Protein AF-A0A813B8G6-F1 (afdb_monomer_lite)

Radius of gyration: 19.62 Å; chains: 1; bounding box: 47×42×53 Å

Organism: NCBI:txid1628268

pLDDT: mean 75.52, std 14.67, range [33.91, 93.56]

Foldseek 3Di:
DVVVLVLLCVLQPPFPANQLSVQLVVLVVLLVVPVVDLVSLLLSLCLCLQLRQLLVLQLLLLLQCQACPPVCLQQLLLLLVQLVPFDAPDPCPSVVLSPDSVSSNVLSVLSCCQRHVLSLLLLLPVLAPPDPSNLVSLLVSLVSLLVNLVCCCRTGHVSSVSCNVVSVVSNVSSVVSVVCVVPPDDPPDDDPVSVVVSVVSSVCSNVVSLVQLLVQLVCCVVVVDPQQQGDRDPPNHPRSVNRGGHDPNRDSPVSNVVSVVSVVSSVVSSVVSVVVVVVVD

Structure (mmCIF, N/CA/C/O backbone):
data_AF-A0A813B8G6-F1
#
_entry.id   AF-A0A813B8G6-F1
#
loop_
_atom_site.group_PDB
_atom_site.id
_atom_site.type_symbol
_atom_site.label_atom_id
_atom_site.label_alt_id
_atom_site.label_comp_id
_atom_site.label_asym_id
_atom_site.label_entity_id
_atom_site.label_seq_id
_atom_site.pdbx_PDB_ins_code
_atom_site.Cartn_x
_atom_site.Cartn_y
_atom_site.Cartn_z
_atom_site.occupancy
_atom_site.B_iso_or_equiv
_atom_site.auth_seq_id
_atom_site.auth_comp_id
_atom_site.auth_asym_id
_atom_site.auth_atom_id
_atom_site.pdbx_PDB_model_num
ATOM 1 N N . MET A 1 1 ? -19.059 16.540 8.763 1.00 38.41 1 MET A N 1
ATOM 2 C CA . MET A 1 1 ? -19.075 15.157 8.227 1.00 38.41 1 MET A CA 1
ATOM 3 C C . MET A 1 1 ? -19.515 15.079 6.763 1.00 38.41 1 MET A C 1
ATOM 5 O O . MET A 1 1 ? -18.725 14.636 5.957 1.00 38.41 1 MET A O 1
ATOM 9 N N . TYR A 1 2 ? -20.697 15.535 6.342 1.00 33.91 2 TYR A N 1
ATOM 10 C CA . TYR A 1 2 ? -21.118 15.391 4.927 1.00 33.91 2 TYR A CA 1
ATOM 11 C C . TYR A 1 2 ? -20.264 16.168 3.905 1.00 33.91 2 TYR A C 1
ATOM 13 O O . TYR A 1 2 ? -19.910 15.620 2.868 1.00 33.91 2 TYR A O 1
ATOM 21 N N . PHE A 1 3 ? -19.816 17.385 4.238 1.00 38.66 3 PHE A N 1
ATOM 22 C CA . PHE A 1 3 ? -18.826 18.129 3.437 1.00 38.66 3 PHE A CA 1
ATOM 23 C C . PHE A 1 3 ? -17.468 17.402 3.346 1.00 38.66 3 PHE A C 1
ATOM 25 O O . PHE A 1 3 ? -16.765 17.506 2.348 1.00 38.66 3 PHE A O 1
ATOM 32 N N . TYR A 1 4 ? -17.136 16.613 4.371 1.00 49.00 4 TYR A N 1
ATOM 33 C CA . TYR A 1 4 ? -15.925 15.793 4.501 1.00 49.00 4 TYR A CA 1
ATOM 34 C C . TYR A 1 4 ? -16.012 14.521 3.634 1.00 49.00 4 TYR A C 1
ATOM 36 O O . TYR A 1 4 ? -15.068 14.175 2.934 1.00 49.00 4 TYR A O 1
ATOM 44 N N . PHE A 1 5 ? -17.185 13.875 3.606 1.00 44.72 5 PHE A N 1
ATOM 45 C CA . PHE A 1 5 ? -17.498 12.762 2.700 1.00 44.72 5 PHE A CA 1
ATOM 46 C C . PHE A 1 5 ? -17.517 13.206 1.229 1.00 44.72 5 PHE A C 1
ATOM 48 O O . PHE A 1 5 ? -16.979 12.511 0.372 1.00 44.72 5 PHE A O 1
ATOM 55 N N . GLY A 1 6 ? -18.077 14.388 0.947 1.00 40.94 6 GLY A N 1
ATOM 56 C CA . GLY A 1 6 ? -18.116 14.965 -0.399 1.00 40.94 6 GLY A CA 1
ATOM 57 C C . GLY A 1 6 ? -16.744 15.389 -0.927 1.00 40.94 6 GLY A C 1
ATOM 58 O O . GLY A 1 6 ? -16.435 15.135 -2.085 1.00 40.94 6 GLY A O 1
ATOM 59 N N . SER A 1 7 ? -15.884 15.976 -0.089 1.00 48.66 7 SER A N 1
ATOM 60 C CA . SER A 1 7 ? -14.532 16.384 -0.508 1.00 48.66 7 SER A CA 1
ATOM 61 C C . SER A 1 7 ? -13.591 15.197 -0.731 1.00 48.66 7 SER A C 1
ATOM 63 O O . SER A 1 7 ? -12.788 15.241 -1.660 1.00 48.66 7 SER A O 1
ATOM 65 N N . LEU A 1 8 ? -13.747 14.102 0.021 1.00 47.22 8 LEU A N 1
ATOM 66 C CA . LEU A 1 8 ? -13.021 12.855 -0.237 1.00 47.22 8 LEU A CA 1
ATOM 67 C C . LEU A 1 8 ? -13.421 12.206 -1.568 1.00 47.22 8 LEU A C 1
ATOM 69 O O . LEU A 1 8 ? -12.541 11.819 -2.329 1.00 47.22 8 LEU A O 1
ATOM 73 N N . GLY A 1 9 ? -14.713 12.179 -1.911 1.00 43.34 9 GLY A N 1
ATOM 74 C CA . GLY A 1 9 ? -15.167 11.692 -3.221 1.00 43.34 9 GLY A CA 1
ATOM 75 C C . GLY A 1 9 ? -14.572 12.470 -4.406 1.00 43.34 9 GLY A C 1
ATOM 76 O O . GLY A 1 9 ? -14.254 11.883 -5.434 1.00 43.34 9 GLY A O 1
ATOM 77 N N . VAL A 1 10 ? -14.346 13.780 -4.249 1.00 42.69 10 VAL A N 1
ATOM 78 C CA . VAL A 1 10 ? -13.728 14.643 -5.278 1.00 42.69 10 VAL A CA 1
ATOM 79 C C . VAL A 1 10 ? -12.196 14.483 -5.332 1.00 42.69 10 VAL A C 1
ATOM 81 O O . VAL A 1 10 ? -11.586 14.661 -6.390 1.00 42.69 10 VAL A O 1
ATOM 84 N N . MET A 1 11 ? -11.556 14.098 -4.223 1.00 45.34 11 MET A N 1
ATOM 85 C CA . MET A 1 11 ? -10.120 13.785 -4.174 1.00 45.34 11 MET A CA 1
ATOM 86 C C . MET A 1 11 ? -9.765 12.489 -4.919 1.00 45.34 11 MET A C 1
ATOM 88 O O . MET A 1 11 ? -8.685 12.408 -5.496 1.00 45.34 11 MET A O 1
ATOM 92 N N . PHE A 1 12 ? -10.679 11.524 -4.994 1.00 43.41 12 PHE A N 1
ATOM 93 C CA . PHE A 1 12 ? -10.485 10.249 -5.701 1.00 43.41 12 PHE A CA 1
ATOM 94 C C . PHE A 1 12 ? -11.010 10.237 -7.151 1.00 43.41 12 PHE A C 1
ATOM 96 O O . PHE A 1 12 ? -11.009 9.200 -7.800 1.00 43.41 12 PHE A O 1
ATOM 103 N N . ALA A 1 13 ? -11.495 11.370 -7.668 1.00 37.66 13 ALA A N 1
ATOM 104 C CA . ALA A 1 13 ? -12.274 11.400 -8.907 1.00 37.66 13 ALA A CA 1
ATOM 105 C C . ALA A 1 13 ? -11.509 11.331 -10.256 1.00 37.66 13 ALA A C 1
ATOM 107 O O . ALA A 1 13 ? -12.181 11.041 -11.243 1.00 37.66 13 ALA A O 1
ATOM 108 N N . PRO A 1 14 ? -10.190 11.601 -10.403 1.00 39.03 14 PRO A N 1
ATOM 109 C CA . PRO A 1 14 ? -9.567 11.545 -11.740 1.00 39.03 14 PRO A CA 1
ATOM 110 C C . PRO A 1 14 ? -8.300 10.695 -11.841 1.00 39.03 14 PRO A C 1
ATOM 112 O O . PRO A 1 14 ? -7.506 10.851 -12.765 1.00 39.03 14 PRO A O 1
ATOM 115 N N . THR A 1 15 ? -8.117 9.784 -10.909 1.00 44.75 15 THR A N 1
ATOM 116 C CA . THR A 1 15 ? -7.296 8.592 -11.096 1.00 44.75 15 THR A CA 1
ATOM 117 C C . THR A 1 15 ? -8.286 7.433 -10.937 1.00 44.75 15 THR A C 1
ATOM 119 O O . THR A 1 15 ? -9.288 7.595 -10.252 1.00 44.75 15 THR A O 1
ATOM 122 N N . GLU A 1 16 ? -8.169 6.351 -11.705 1.00 46.72 16 GLU A N 1
ATOM 123 C CA . GLU A 1 16 ? -9.289 5.439 -12.032 1.00 46.72 16 GLU A CA 1
ATOM 124 C C . GLU A 1 16 ? -9.981 4.701 -10.853 1.00 46.72 16 GLU A C 1
ATOM 126 O O . GLU A 1 16 ? -10.796 3.807 -11.078 1.00 46.72 16 GLU A O 1
ATOM 131 N N . SER A 1 17 ? -9.735 5.056 -9.590 1.00 50.62 17 SER A N 1
ATOM 132 C CA . SER A 1 17 ? -10.339 4.418 -8.426 1.00 50.62 17 SER A CA 1
ATOM 133 C C . SER A 1 17 ? -11.418 5.271 -7.735 1.00 50.62 17 SER A C 1
ATOM 135 O O . SER A 1 17 ? -11.223 5.828 -6.652 1.00 50.62 17 SER A O 1
ATOM 137 N N . VAL A 1 18 ? -12.647 5.193 -8.253 1.00 52.94 18 VAL A N 1
ATOM 138 C CA . VAL A 1 18 ? -13.885 5.532 -7.510 1.00 52.94 18 VAL A CA 1
ATOM 139 C C . VAL A 1 18 ? -14.099 4.577 -6.309 1.00 52.94 18 VAL A C 1
ATOM 141 O O . VAL A 1 18 ? -14.785 4.902 -5.337 1.00 52.94 18 VAL A O 1
ATOM 144 N N . CYS A 1 19 ? -13.465 3.401 -6.334 1.00 54.53 19 CYS A N 1
ATOM 145 C CA . CYS A 1 19 ? -13.665 2.303 -5.388 1.00 54.53 19 CYS A CA 1
ATOM 146 C C . CYS A 1 19 ? -13.248 2.616 -3.939 1.00 54.53 19 CYS A C 1
ATOM 148 O O . CYS A 1 19 ? -13.987 2.288 -3.008 1.00 54.53 19 CYS A O 1
ATOM 150 N N . SER A 1 20 ? -12.129 3.316 -3.728 1.00 54.56 20 SER A N 1
ATOM 151 C CA . SER A 1 20 ? -11.675 3.784 -2.402 1.00 54.56 20 SER A CA 1
ATOM 152 C C . SER A 1 20 ? -12.732 4.622 -1.680 1.00 54.56 20 SER A C 1
ATOM 154 O O . SER A 1 20 ? -12.950 4.462 -0.475 1.00 54.56 20 SER A O 1
ATOM 156 N N . SER A 1 21 ? -13.438 5.468 -2.433 1.00 58.56 21 SER A N 1
ATOM 157 C CA . SER A 1 21 ? -14.527 6.297 -1.920 1.00 58.56 21 SER A CA 1
ATOM 158 C C . SER A 1 21 ? -15.715 5.447 -1.470 1.00 58.56 21 SER A C 1
ATOM 160 O O . SER A 1 21 ? -16.306 5.737 -0.431 1.00 58.56 21 SER A O 1
ATOM 162 N N . TYR A 1 22 ? -16.034 4.353 -2.172 1.00 65.75 22 TYR A N 1
ATOM 163 C CA . TYR A 1 22 ? -17.086 3.425 -1.741 1.00 65.75 22 TYR A CA 1
ATOM 164 C C . TYR A 1 22 ? -16.723 2.697 -0.443 1.00 65.75 22 TYR A C 1
ATOM 166 O O . TYR A 1 22 ? -17.562 2.614 0.453 1.00 65.75 22 TYR A O 1
ATOM 174 N N . PHE A 1 23 ? -15.482 2.226 -0.279 1.00 69.44 23 PHE A N 1
ATOM 175 C CA . PHE A 1 23 ? -15.053 1.580 0.972 1.00 69.44 23 PHE A CA 1
ATOM 176 C C . PHE A 1 23 ? -15.052 2.532 2.162 1.00 69.44 23 PHE A C 1
ATOM 178 O O . PHE A 1 23 ? -15.426 2.138 3.272 1.00 69.44 23 PHE A O 1
ATOM 185 N N . PHE A 1 24 ? -14.675 3.787 1.922 1.00 67.94 24 PHE A N 1
ATOM 186 C CA . PHE A 1 24 ? -14.780 4.853 2.904 1.00 67.94 24 PHE A CA 1
ATOM 187 C C . PHE A 1 24 ? -16.235 5.086 3.323 1.00 67.94 24 PHE A C 1
ATOM 189 O O . PHE A 1 24 ? -16.543 5.053 4.514 1.00 67.94 24 PHE A O 1
ATOM 196 N N . VAL A 1 25 ? -17.137 5.263 2.351 1.00 69.12 25 VAL A N 1
ATOM 197 C CA . VAL A 1 25 ? -18.571 5.475 2.596 1.00 69.12 25 VAL A CA 1
ATOM 198 C C . VAL A 1 25 ? -19.184 4.284 3.336 1.00 69.12 25 VAL A C 1
ATOM 200 O O . VAL A 1 25 ? -19.901 4.493 4.310 1.00 69.12 25 VAL A O 1
ATOM 203 N N . MET A 1 26 ? -18.857 3.044 2.959 1.00 74.44 26 MET A N 1
ATOM 204 C CA . MET A 1 26 ? -19.334 1.848 3.666 1.00 74.44 26 MET A CA 1
ATOM 205 C C . MET A 1 26 ? -18.892 1.826 5.134 1.00 74.44 26 MET A C 1
ATOM 207 O O . MET A 1 26 ? -19.718 1.605 6.018 1.00 74.44 26 MET A O 1
ATOM 211 N N . GLY A 1 27 ? -17.616 2.111 5.417 1.00 74.56 27 GLY A N 1
ATOM 212 C CA . GLY A 1 27 ? -17.130 2.207 6.797 1.00 74.56 27 GLY A CA 1
ATOM 213 C C . GLY A 1 27 ? -17.796 3.341 7.570 1.00 74.56 27 GLY A C 1
ATOM 214 O O . GLY A 1 27 ? -18.194 3.178 8.721 1.00 74.56 27 GLY A O 1
ATOM 215 N N . ALA A 1 28 ? -17.982 4.484 6.921 1.00 72.25 28 ALA A N 1
ATOM 216 C CA . ALA A 1 28 ? -18.609 5.648 7.515 1.00 72.25 28 ALA A CA 1
ATOM 217 C C . ALA A 1 28 ? -20.076 5.437 7.881 1.00 72.25 28 ALA A C 1
ATOM 219 O O . ALA A 1 28 ? -20.483 5.848 8.963 1.00 72.25 28 ALA A O 1
ATOM 220 N N . VAL A 1 29 ? -20.860 4.759 7.038 1.00 77.19 29 VAL A N 1
ATOM 221 C CA . VAL A 1 29 ? -22.262 4.420 7.337 1.00 77.19 29 VAL A CA 1
ATOM 222 C C . VAL A 1 29 ? -22.371 3.619 8.640 1.00 77.19 29 VAL A C 1
ATOM 224 O O . VAL A 1 29 ? -23.303 3.829 9.413 1.00 77.19 29 VAL A O 1
ATOM 227 N N . LEU A 1 30 ? -21.380 2.777 8.953 1.00 76.12 30 LEU A N 1
ATOM 228 C CA . LEU A 1 30 ? -21.325 2.024 10.213 1.00 76.12 30 LEU A CA 1
ATOM 229 C C . LEU A 1 30 ? -20.904 2.865 11.432 1.00 76.12 30 LEU A C 1
ATOM 231 O O . LEU A 1 30 ? -20.928 2.363 12.559 1.00 76.12 30 LEU A O 1
ATOM 235 N N . VAL A 1 31 ? -20.510 4.125 11.234 1.00 73.69 31 VAL A N 1
ATOM 236 C CA . VAL A 1 31 ? -20.074 5.061 12.285 1.00 73.69 31 VAL A CA 1
ATOM 237 C C . VAL A 1 31 ? -21.023 6.236 12.458 1.00 73.69 31 VAL A C 1
ATOM 239 O O . VAL A 1 31 ? -21.210 6.657 13.593 1.00 73.69 31 VAL A O 1
ATOM 242 N N . VAL A 1 32 ? -21.662 6.718 11.387 1.00 74.44 32 VAL A N 1
ATOM 243 C CA . VAL A 1 32 ? -22.576 7.876 11.394 1.00 74.44 32 VAL A CA 1
ATOM 244 C C . VAL A 1 32 ? -23.603 7.843 12.537 1.00 74.44 32 VAL A C 1
ATOM 246 O O . VAL A 1 32 ? -23.731 8.866 13.205 1.00 74.44 32 VAL A O 1
ATOM 249 N N . PRO A 1 33 ? -24.271 6.711 12.854 1.00 76.44 33 PRO A N 1
ATOM 250 C CA . PRO A 1 33 ? -25.249 6.669 13.948 1.00 76.44 33 PRO A CA 1
ATOM 251 C C . PRO A 1 33 ? -24.659 6.946 15.340 1.00 76.44 33 PRO A C 1
ATOM 253 O O . PRO A 1 33 ? -25.397 7.220 16.277 1.00 76.44 33 PRO A O 1
ATOM 256 N N . HIS A 1 34 ? -23.335 6.864 15.479 1.00 75.00 34 HIS A N 1
ATOM 257 C CA . HIS A 1 34 ? -22.598 7.064 16.723 1.00 75.00 34 HIS A CA 1
ATOM 258 C C . HIS A 1 34 ? -21.407 8.005 16.501 1.00 75.00 34 HIS A C 1
ATOM 260 O O . HIS A 1 34 ? -20.377 7.844 17.152 1.00 75.00 34 HIS A O 1
ATOM 266 N N . ALA A 1 35 ? -21.504 8.947 15.556 1.00 71.56 35 ALA A N 1
ATOM 267 C CA . ALA A 1 35 ? -20.381 9.796 15.155 1.00 71.56 35 ALA A CA 1
ATOM 268 C C . ALA A 1 35 ? -19.798 10.616 16.317 1.00 71.56 35 ALA A C 1
ATOM 270 O O . ALA A 1 35 ? -18.606 10.915 16.302 1.00 71.56 35 ALA A O 1
ATOM 271 N N . ASP A 1 36 ? -20.611 10.920 17.327 1.00 70.75 36 ASP A N 1
ATOM 272 C CA . ASP A 1 36 ? -20.206 11.659 18.526 1.00 70.75 36 ASP A CA 1
ATOM 273 C C . ASP A 1 36 ? -19.473 10.777 19.554 1.00 70.75 36 ASP A C 1
ATOM 275 O O . ASP A 1 36 ? -18.845 11.277 20.483 1.00 70.75 36 ASP A O 1
ATOM 279 N N . SER A 1 37 ? -19.501 9.451 19.383 1.00 73.25 37 SER A N 1
ATOM 280 C CA . SER A 1 37 ? -18.788 8.517 20.250 1.00 73.25 37 SER A CA 1
ATOM 281 C C . SER A 1 37 ? -17.309 8.440 19.877 1.00 73.25 37 SER A C 1
ATOM 283 O O . SER A 1 37 ? -16.952 8.026 18.769 1.00 73.25 37 SER A O 1
ATOM 285 N N . ALA A 1 38 ? -16.437 8.701 20.853 1.00 71.69 38 ALA A N 1
ATOM 286 C CA . ALA A 1 38 ? -14.994 8.493 20.721 1.00 71.69 38 ALA A CA 1
ATOM 287 C C . ALA A 1 38 ? -14.652 7.060 20.270 1.00 71.69 38 ALA A C 1
ATOM 289 O O . ALA A 1 38 ? -13.736 6.855 19.476 1.00 71.69 38 ALA A O 1
ATOM 290 N N . HIS A 1 39 ? -15.427 6.058 20.701 1.00 71.56 39 HIS A N 1
ATOM 291 C CA . HIS A 1 39 ? -15.200 4.667 20.312 1.00 71.56 39 HIS A CA 1
ATOM 292 C C . HIS A 1 39 ? -15.515 4.410 18.831 1.00 71.56 39 HIS A C 1
ATOM 294 O O . HIS A 1 39 ? -14.776 3.700 18.146 1.00 71.56 39 HIS A O 1
ATOM 300 N N . ALA A 1 40 ? -16.589 5.007 18.310 1.00 74.19 40 ALA A N 1
ATOM 301 C CA . ALA A 1 40 ? -16.952 4.878 16.903 1.00 74.19 40 ALA A CA 1
ATOM 302 C C . ALA A 1 40 ? -15.962 5.625 15.993 1.00 74.19 40 ALA A C 1
ATOM 304 O O 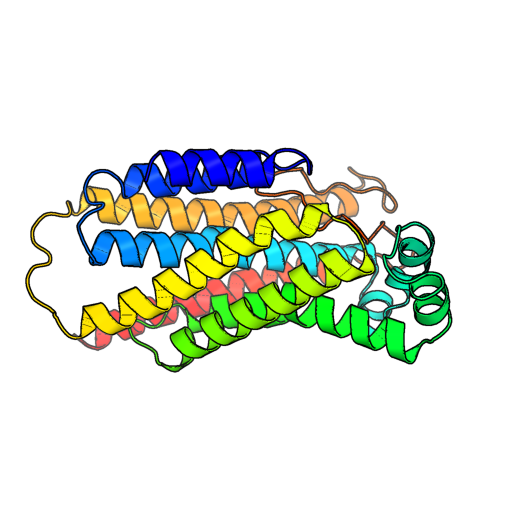. ALA A 1 40 ? -15.592 5.105 14.940 1.00 74.19 40 ALA A O 1
ATOM 305 N N . GLN A 1 41 ? -15.471 6.790 16.428 1.00 73.62 41 GLN A N 1
ATOM 306 C CA . GLN A 1 41 ? -14.407 7.523 15.739 1.00 73.62 41 GLN A CA 1
ATOM 307 C C . GLN A 1 41 ? -13.085 6.742 15.737 1.00 73.62 41 GLN A C 1
ATOM 309 O O . GLN A 1 41 ? -12.485 6.560 14.680 1.00 73.62 41 GLN A O 1
ATOM 314 N N . ALA A 1 42 ? -12.657 6.206 16.885 1.00 74.31 42 ALA A N 1
ATOM 315 C CA . ALA A 1 4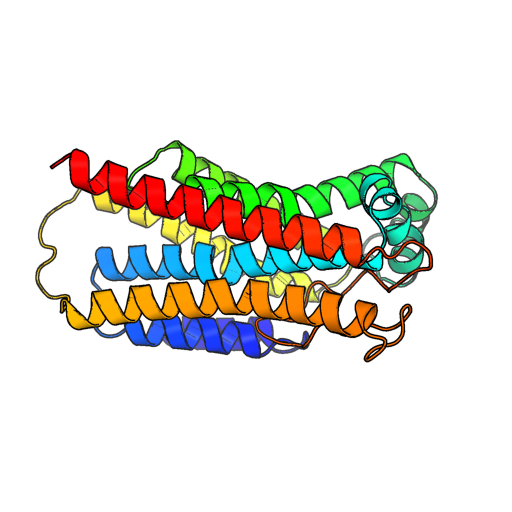2 ? -11.458 5.372 16.990 1.00 74.31 42 ALA A CA 1
ATOM 316 C C . ALA A 1 42 ? -11.545 4.121 16.100 1.00 74.31 42 ALA A C 1
ATOM 318 O O . ALA A 1 42 ? -10.565 3.735 15.458 1.00 74.31 42 ALA A O 1
ATOM 319 N N . TRP A 1 43 ? -12.728 3.499 16.021 1.00 78.50 43 TRP A N 1
ATOM 320 C CA . TRP A 1 43 ? -12.963 2.394 15.096 1.00 78.50 43 TRP A CA 1
ATOM 321 C C . TRP A 1 43 ? -12.835 2.835 13.638 1.00 78.50 43 TRP A C 1
ATOM 323 O O . TRP A 1 43 ? -12.152 2.151 12.878 1.00 78.50 43 TRP A O 1
ATOM 333 N N . LEU A 1 44 ? -13.437 3.970 13.256 1.00 77.75 44 LEU A N 1
ATOM 334 C CA . LEU A 1 44 ? -13.348 4.487 11.888 1.00 77.75 44 LEU A CA 1
ATOM 335 C C . LEU A 1 44 ? -11.887 4.644 11.476 1.00 77.75 44 LEU A C 1
ATOM 337 O O . LEU A 1 44 ? -11.495 4.147 10.430 1.00 77.75 44 LEU A O 1
ATOM 341 N N . TRP A 1 45 ? -11.055 5.245 12.326 1.00 76.81 45 TRP A N 1
ATOM 342 C CA . TRP A 1 45 ? -9.631 5.412 12.035 1.00 76.81 45 TRP A CA 1
ATOM 343 C C . TRP A 1 45 ? -8.900 4.084 11.855 1.00 76.81 45 TRP A C 1
ATOM 345 O O . TRP A 1 45 ? -8.174 3.911 10.875 1.00 76.81 45 TRP A O 1
ATOM 355 N N . LYS A 1 46 ? -9.134 3.114 12.746 1.00 77.88 46 LYS A N 1
ATOM 356 C CA . LYS A 1 46 ? -8.551 1.771 12.612 1.00 77.88 46 LYS A CA 1
ATOM 357 C C . LYS A 1 46 ? -9.018 1.076 11.335 1.00 77.88 46 LYS A C 1
ATOM 359 O O . LYS A 1 46 ? -8.206 0.458 10.658 1.00 77.88 46 LYS A O 1
ATOM 364 N N . TYR A 1 47 ? -10.291 1.206 10.975 1.00 80.56 47 TYR A N 1
ATOM 365 C CA . TYR A 1 47 ? -10.836 0.668 9.732 1.00 80.56 47 TYR A CA 1
ATOM 366 C C . TYR A 1 47 ? -10.168 1.299 8.501 1.00 80.56 47 TYR A C 1
ATOM 368 O O . TYR A 1 47 ? -9.700 0.582 7.618 1.00 80.56 47 TYR A O 1
ATOM 376 N N . LEU A 1 48 ? -10.039 2.628 8.471 1.00 77.75 48 LEU A N 1
ATOM 377 C CA . LEU A 1 48 ? -9.396 3.354 7.373 1.00 77.75 48 LEU A CA 1
ATOM 378 C C . LEU A 1 48 ? -7.942 2.938 7.178 1.00 77.75 48 LEU A C 1
ATOM 380 O O . LEU A 1 48 ? -7.511 2.718 6.051 1.00 77.75 48 LEU A O 1
ATOM 384 N N . VAL A 1 49 ? -7.190 2.796 8.267 1.00 79.44 49 VAL A N 1
ATOM 385 C CA . VAL A 1 49 ? -5.782 2.397 8.197 1.00 79.44 49 VAL A CA 1
ATOM 386 C C . VAL A 1 49 ? -5.647 0.919 7.834 1.00 79.44 49 VAL A C 1
ATOM 388 O O . VAL A 1 49 ? -4.907 0.590 6.914 1.00 79.44 49 VAL A O 1
ATOM 391 N N . LEU A 1 50 ? -6.356 0.022 8.524 1.00 81.12 50 LEU A N 1
ATOM 392 C CA . LEU A 1 50 ? -6.099 -1.422 8.454 1.00 81.12 50 LEU A CA 1
ATOM 393 C C . LEU A 1 50 ? -6.851 -2.149 7.344 1.00 81.12 50 LEU A C 1
ATOM 395 O O . LEU A 1 50 ? -6.402 -3.208 6.920 1.00 81.12 50 LEU A O 1
ATOM 399 N N . CYS A 1 51 ? -7.980 -1.613 6.883 1.00 79.19 51 CYS A N 1
ATOM 400 C CA . CYS A 1 51 ? -8.820 -2.270 5.874 1.00 79.19 51 CYS A CA 1
ATOM 401 C C . CYS A 1 51 ? -8.730 -1.592 4.503 1.00 79.19 51 CYS A C 1
ATOM 403 O O . CYS A 1 51 ? -9.062 -2.211 3.494 1.00 79.19 51 CYS A O 1
ATOM 405 N N . ILE A 1 52 ? -8.299 -0.327 4.464 1.00 77.75 52 ILE A N 1
ATOM 406 C CA . ILE A 1 52 ? -8.241 0.466 3.235 1.00 77.75 52 ILE A CA 1
ATOM 407 C C . ILE A 1 52 ? -6.796 0.854 2.935 1.00 77.75 52 ILE A C 1
ATOM 409 O O . ILE A 1 52 ? -6.219 0.315 2.001 1.00 77.75 52 ILE A O 1
ATOM 413 N N . LEU A 1 53 ? -6.192 1.744 3.728 1.00 79.06 53 LEU A N 1
ATOM 414 C CA . LEU A 1 53 ? -4.930 2.386 3.363 1.00 79.06 53 LEU A CA 1
ATOM 415 C C . LEU A 1 53 ? -3.744 1.411 3.358 1.00 79.06 53 LEU A C 1
ATOM 417 O O . LEU A 1 53 ? -3.041 1.320 2.359 1.00 79.06 53 LEU A O 1
ATOM 421 N N . ALA A 1 54 ? -3.500 0.676 4.446 1.00 84.25 54 ALA A N 1
ATOM 422 C CA . ALA A 1 54 ? -2.350 -0.225 4.519 1.00 84.25 54 ALA A CA 1
ATOM 423 C C . ALA A 1 54 ? -2.450 -1.380 3.507 1.00 84.25 54 ALA A C 1
ATOM 425 O O . ALA A 1 54 ? -1.478 -1.586 2.783 1.00 84.25 54 ALA A O 1
ATOM 426 N N . PRO A 1 55 ? -3.597 -2.077 3.356 1.00 82.56 55 PRO A N 1
ATOM 427 C CA . PRO A 1 55 ? -3.756 -3.070 2.295 1.00 82.56 55 PRO A CA 1
ATOM 428 C C . PRO A 1 55 ? -3.600 -2.489 0.887 1.00 82.56 55 PRO A C 1
ATOM 430 O O . PRO A 1 55 ? -3.000 -3.132 0.033 1.00 82.56 55 PRO A O 1
ATOM 433 N N . TYR A 1 56 ? -4.077 -1.264 0.655 1.00 79.56 56 TYR A N 1
ATOM 434 C CA . TYR A 1 56 ? -3.917 -0.581 -0.625 1.00 79.56 56 TYR A CA 1
ATOM 435 C C . TYR A 1 56 ? -2.449 -0.333 -0.981 1.00 79.56 56 TYR A C 1
ATOM 437 O O . TYR A 1 56 ? -2.003 -0.703 -2.066 1.00 79.56 56 TYR A O 1
ATOM 445 N N . TYR A 1 57 ? -1.684 0.250 -0.054 1.00 81.50 57 TYR A N 1
ATOM 446 C CA . TYR A 1 57 ? -0.252 0.452 -0.251 1.00 81.50 57 TYR A CA 1
ATOM 447 C C . TYR A 1 57 ? 0.463 -0.890 -0.427 1.00 81.50 57 TYR A C 1
ATOM 449 O O . TYR A 1 57 ? 1.212 -1.031 -1.388 1.00 81.50 57 TYR A O 1
ATOM 457 N N . LEU A 1 58 ? 0.151 -1.884 0.417 1.00 86.31 58 LEU A N 1
ATOM 458 C CA . LEU A 1 58 ? 0.719 -3.234 0.356 1.00 86.31 58 LEU A CA 1
ATOM 459 C C . LEU A 1 58 ? 0.489 -3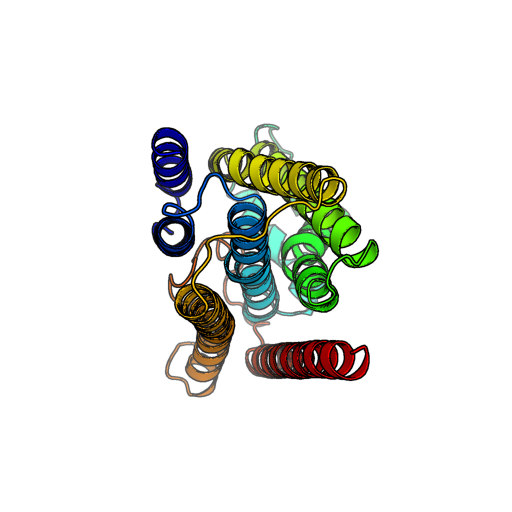.915 -0.999 1.00 86.31 58 LEU A C 1
ATOM 461 O O . LEU A 1 58 ? 1.410 -4.511 -1.552 1.00 86.31 58 LEU A O 1
ATOM 465 N N . ALA A 1 59 ? -0.718 -3.797 -1.555 1.00 81.38 59 ALA A N 1
ATOM 466 C CA . ALA A 1 59 ? -1.043 -4.280 -2.893 1.00 81.38 59 ALA A CA 1
ATOM 467 C C . ALA A 1 59 ? -0.198 -3.583 -3.973 1.00 81.38 59 ALA A C 1
ATOM 469 O O . ALA A 1 59 ? 0.277 -4.240 -4.897 1.00 81.38 59 ALA A O 1
ATOM 470 N N . GLY A 1 60 ? 0.055 -2.277 -3.827 1.00 80.44 60 GLY A N 1
ATOM 471 C CA . GLY A 1 60 ? 1.004 -1.544 -4.667 1.00 80.44 60 GLY A CA 1
ATOM 472 C C . GLY A 1 60 ? 2.417 -2.134 -4.608 1.00 80.44 60 GLY A C 1
ATOM 473 O O . GLY A 1 60 ? 3.022 -2.378 -5.652 1.00 80.44 60 GLY A O 1
ATOM 474 N N . GLY A 1 61 ? 2.912 -2.442 -3.406 1.00 86.19 61 GLY A N 1
ATOM 475 C CA . GLY A 1 61 ? 4.220 -3.067 -3.204 1.00 86.19 61 GLY A CA 1
ATOM 476 C C . GLY A 1 61 ? 4.320 -4.457 -3.837 1.00 86.19 61 GLY A C 1
ATOM 477 O O . GLY A 1 61 ? 5.280 -4.734 -4.558 1.00 86.19 61 GLY A O 1
ATOM 478 N N . PHE A 1 62 ? 3.305 -5.304 -3.636 1.00 86.75 62 PHE A N 1
ATOM 479 C CA . PHE A 1 62 ? 3.215 -6.618 -4.283 1.00 86.75 62 PHE A CA 1
ATOM 480 C C . PHE A 1 62 ? 3.204 -6.503 -5.805 1.00 86.75 62 PHE A C 1
ATOM 482 O O . PHE A 1 62 ? 4.025 -7.137 -6.463 1.00 86.75 62 PHE A O 1
ATOM 489 N N . GLY A 1 63 ? 2.364 -5.629 -6.365 1.00 83.25 63 GLY A N 1
ATOM 490 C CA . GLY A 1 63 ? 2.313 -5.391 -7.807 1.00 83.25 63 GLY A CA 1
ATOM 491 C C . GLY A 1 63 ? 3.670 -4.970 -8.375 1.00 83.25 63 GLY A C 1
ATOM 492 O O . GLY A 1 63 ? 4.091 -5.470 -9.418 1.00 83.25 63 GLY A O 1
ATOM 493 N N . LYS A 1 64 ? 4.418 -4.111 -7.671 1.00 84.12 64 LYS A N 1
ATOM 494 C CA . LYS A 1 64 ? 5.772 -3.722 -8.091 1.00 84.12 64 LYS A CA 1
ATOM 495 C C . LYS A 1 64 ? 6.757 -4.891 -8.044 1.00 84.12 64 LYS A C 1
ATOM 497 O O . LYS A 1 64 ? 7.470 -5.100 -9.022 1.00 84.12 64 LYS A O 1
ATOM 502 N N . LEU A 1 65 ? 6.787 -5.672 -6.962 1.00 88.00 65 LEU A N 1
ATOM 503 C CA . LEU A 1 65 ? 7.660 -6.851 -6.850 1.00 88.00 65 LEU A CA 1
ATOM 504 C C . LEU A 1 65 ? 7.332 -7.913 -7.911 1.00 88.00 65 LEU A C 1
ATOM 506 O O . LEU A 1 65 ? 8.248 -8.472 -8.520 1.00 88.00 65 LEU A O 1
ATOM 510 N N . ARG A 1 66 ? 6.037 -8.144 -8.163 1.00 88.50 66 ARG A N 1
ATOM 511 C CA . ARG A 1 66 ? 5.505 -9.068 -9.170 1.00 88.50 66 ARG A CA 1
ATOM 512 C C . ARG A 1 66 ? 5.922 -8.663 -10.573 1.00 88.50 66 ARG A C 1
ATOM 514 O O . ARG A 1 66 ? 6.575 -9.444 -11.257 1.00 88.50 66 ARG A O 1
ATOM 521 N N . TYR A 1 67 ? 5.533 -7.462 -10.998 1.00 86.31 67 TYR A N 1
ATOM 522 C CA . TYR A 1 67 ? 5.618 -7.048 -12.396 1.00 86.31 67 TYR A CA 1
ATOM 523 C C . TYR A 1 67 ? 6.998 -6.503 -12.770 1.00 86.31 67 TYR A C 1
ATOM 525 O O . TYR A 1 67 ? 7.503 -6.843 -13.834 1.00 86.31 67 TYR A O 1
ATOM 533 N N . ALA A 1 68 ? 7.663 -5.730 -11.904 1.00 85.44 68 ALA A N 1
ATOM 534 C CA . ALA A 1 68 ? 9.022 -5.261 -12.193 1.00 85.44 68 ALA A CA 1
ATOM 535 C C . ALA A 1 68 ? 10.026 -6.408 -12.071 1.00 85.44 68 ALA A C 1
ATOM 537 O O . ALA A 1 68 ? 11.070 -6.402 -12.726 1.00 85.44 68 ALA A O 1
ATOM 538 N N . GLY A 1 69 ? 9.725 -7.373 -11.204 1.00 87.31 69 GLY A N 1
ATOM 539 C CA . GLY A 1 69 ? 10.678 -8.345 -10.708 1.00 87.31 69 GLY A CA 1
ATOM 540 C C . GLY A 1 69 ? 11.470 -7.803 -9.522 1.00 87.31 69 GLY A C 1
ATOM 541 O O . GLY A 1 69 ? 11.786 -6.616 -9.422 1.00 87.31 69 GLY A O 1
ATOM 542 N N . TRP A 1 70 ? 11.848 -8.708 -8.627 1.00 87.88 70 TRP A N 1
ATOM 543 C CA . TRP A 1 70 ? 12.486 -8.393 -7.349 1.00 87.88 70 TRP A CA 1
ATOM 544 C C . TRP A 1 70 ? 13.787 -7.613 -7.484 1.00 87.88 70 TRP A C 1
ATOM 546 O O . TRP A 1 70 ? 13.970 -6.595 -6.825 1.00 87.88 70 TRP A O 1
ATOM 556 N N . MET A 1 71 ? 14.686 -8.062 -8.361 1.00 89.69 71 MET A N 1
ATOM 557 C CA . MET A 1 71 ? 15.966 -7.380 -8.553 1.00 89.69 71 MET A CA 1
ATOM 558 C C . MET A 1 71 ? 15.756 -5.965 -9.096 1.00 89.69 71 MET A C 1
ATOM 560 O O . MET A 1 71 ? 16.391 -5.021 -8.630 1.00 89.69 71 MET A O 1
ATOM 564 N N . SER A 1 72 ? 14.825 -5.800 -10.038 1.00 88.94 72 SER A N 1
ATOM 565 C CA . SER A 1 72 ? 14.473 -4.489 -10.581 1.00 88.94 72 SER A CA 1
ATOM 566 C C . SER A 1 72 ? 13.904 -3.586 -9.489 1.00 88.94 72 SER A C 1
ATOM 568 O O . SER A 1 72 ? 14.381 -2.470 -9.307 1.00 88.94 72 SER A O 1
ATOM 570 N N . ALA A 1 73 ? 12.962 -4.089 -8.686 1.00 87.50 73 ALA A N 1
ATOM 571 C CA . ALA A 1 73 ? 12.378 -3.369 -7.558 1.00 87.50 73 ALA A CA 1
ATOM 572 C C . ALA A 1 73 ? 13.411 -2.985 -6.482 1.00 87.50 73 ALA A C 1
ATOM 574 O O . ALA A 1 73 ? 13.329 -1.906 -5.904 1.00 87.50 73 ALA A O 1
ATOM 575 N N . LEU A 1 74 ? 14.421 -3.815 -6.228 1.00 86.62 74 LEU A N 1
ATOM 576 C CA . LEU A 1 74 ? 15.468 -3.505 -5.252 1.00 86.62 74 LEU A CA 1
ATOM 577 C C . LEU A 1 74 ? 16.528 -2.540 -5.791 1.00 86.62 74 LEU A C 1
ATOM 579 O O . LEU A 1 74 ? 17.069 -1.756 -5.024 1.00 86.62 74 LEU A O 1
ATOM 583 N N . THR A 1 75 ? 16.822 -2.575 -7.091 1.00 88.88 75 THR A N 1
ATOM 584 C CA . THR A 1 75 ? 17.834 -1.708 -7.731 1.00 88.88 75 THR A CA 1
ATOM 585 C C . THR A 1 75 ? 17.254 -0.406 -8.288 1.00 88.88 75 THR A C 1
ATOM 587 O O . THR A 1 75 ? 17.987 0.548 -8.543 1.00 88.88 75 THR A O 1
ATOM 590 N N . GLY A 1 76 ? 15.934 -0.348 -8.464 1.00 87.31 76 GLY A N 1
ATOM 591 C CA . GLY A 1 76 ? 15.207 0.785 -9.026 1.00 87.31 76 GLY A CA 1
ATOM 592 C C . GLY A 1 76 ? 15.273 0.907 -10.544 1.00 87.31 76 GLY A C 1
ATOM 593 O O . GLY A 1 76 ? 14.885 1.942 -11.081 1.00 87.31 76 GLY A O 1
ATOM 594 N N . THR A 1 77 ? 15.732 -0.121 -11.261 1.00 87.81 77 THR A N 1
ATOM 595 C CA . THR A 1 77 ? 15.824 -0.068 -12.730 1.00 87.81 77 THR A CA 1
ATOM 596 C C . THR A 1 77 ? 14.457 0.072 -13.403 1.00 87.81 77 THR A C 1
ATOM 598 O O . THR A 1 77 ? 14.374 0.697 -14.458 1.00 87.81 77 THR A O 1
ATOM 601 N N . TRP A 1 78 ? 13.368 -0.387 -12.773 1.00 84.06 78 TRP A N 1
ATOM 602 C CA . TRP A 1 78 ? 12.000 -0.167 -13.269 1.00 84.06 78 TRP A CA 1
ATOM 603 C C . TRP A 1 78 ? 11.631 1.313 -13.407 1.00 84.06 78 TRP A C 1
ATOM 605 O O . TRP A 1 78 ? 10.894 1.684 -14.314 1.00 84.06 78 TRP A O 1
ATOM 615 N N . ILE A 1 79 ? 12.189 2.171 -12.555 1.00 79.81 79 ILE A N 1
ATOM 616 C CA . ILE A 1 79 ? 11.869 3.600 -12.510 1.00 79.81 79 ILE A CA 1
ATOM 617 C C . ILE A 1 79 ? 12.425 4.324 -13.748 1.00 79.81 79 ILE A C 1
ATOM 619 O O . ILE A 1 79 ? 11.852 5.312 -14.207 1.00 79.81 79 ILE A O 1
ATOM 623 N N . GLN A 1 80 ? 13.526 3.828 -14.326 1.00 77.62 80 GLN A N 1
ATOM 624 C CA . GLN A 1 80 ? 14.221 4.477 -15.447 1.00 77.62 80 GLN A CA 1
ATOM 625 C C . GLN A 1 80 ? 13.334 4.642 -16.681 1.00 77.62 80 GLN A C 1
ATOM 627 O O . GLN A 1 80 ? 13.411 5.668 -17.358 1.00 77.62 80 GLN A O 1
ATOM 632 N N . ARG A 1 81 ? 12.494 3.641 -16.967 1.00 68.62 81 ARG A N 1
ATOM 633 C CA . ARG A 1 81 ? 11.593 3.652 -18.124 1.00 68.62 81 ARG A CA 1
ATOM 634 C C . ARG A 1 81 ? 10.491 4.696 -17.972 1.00 68.62 81 ARG A C 1
ATOM 636 O O . ARG A 1 81 ? 10.133 5.352 -18.946 1.00 68.62 81 ARG A O 1
ATOM 643 N N . ASP A 1 82 ? 10.006 4.866 -16.749 1.00 66.50 82 ASP A N 1
ATOM 644 C CA . ASP A 1 82 ? 8.782 5.605 -16.480 1.00 66.50 82 ASP A CA 1
ATOM 645 C C . ASP A 1 82 ? 9.060 7.080 -16.158 1.00 66.50 82 ASP A C 1
ATOM 647 O O . ASP A 1 82 ? 8.367 7.950 -16.679 1.00 66.50 82 ASP A O 1
ATOM 651 N N . LEU A 1 83 ? 10.132 7.399 -15.418 1.00 68.19 83 LEU A N 1
ATOM 652 C CA . LEU A 1 83 ? 10.503 8.779 -15.046 1.00 68.19 83 LEU A CA 1
ATOM 653 C C . LEU A 1 83 ? 10.616 9.738 -16.237 1.00 68.19 83 LEU A C 1
ATOM 655 O O . LEU A 1 83 ? 10.246 10.905 -16.123 1.00 68.19 83 LEU A O 1
ATOM 659 N N . LEU A 1 84 ? 11.134 9.263 -17.373 1.00 63.31 84 LEU A N 1
ATOM 660 C CA . LEU A 1 84 ? 11.361 10.097 -18.557 1.00 63.31 84 LEU A CA 1
ATOM 661 C C . LEU A 1 84 ? 10.057 10.604 -19.194 1.00 63.31 84 LEU A C 1
ATOM 663 O O . LEU A 1 84 ? 10.090 11.604 -19.907 1.00 63.31 84 LEU A O 1
ATOM 667 N N . GLY A 1 85 ? 8.929 9.936 -18.933 1.00 64.50 85 GLY A N 1
ATOM 668 C CA . GLY A 1 85 ? 7.615 10.309 -19.453 1.00 64.50 85 GLY A CA 1
ATOM 669 C C . GLY A 1 85 ? 6.821 11.267 -18.561 1.00 64.50 85 GLY A C 1
ATOM 670 O O . GLY A 1 85 ? 5.813 11.803 -19.019 1.00 64.50 85 GLY A O 1
ATOM 671 N N . PHE A 1 86 ? 7.244 11.501 -17.312 1.00 66.81 86 PHE A N 1
ATOM 672 C CA . PHE A 1 86 ? 6.483 12.334 -16.375 1.00 66.81 86 PHE A CA 1
ATOM 673 C C . PHE A 1 86 ? 6.907 13.805 -16.413 1.00 66.81 86 PHE A C 1
ATOM 675 O O . PHE A 1 86 ? 8.107 14.106 -16.415 1.00 66.81 86 PHE A O 1
ATOM 682 N N . PRO A 1 87 ? 5.943 14.741 -16.386 1.00 66.25 87 PRO A N 1
ATOM 683 C CA . PRO A 1 87 ? 6.239 16.152 -16.203 1.00 66.25 87 PRO A CA 1
ATOM 684 C C . PRO A 1 87 ? 6.751 16.395 -14.774 1.00 66.25 87 PRO A C 1
ATOM 686 O O . PRO A 1 87 ? 6.070 16.099 -13.799 1.00 66.25 87 PRO A O 1
ATOM 689 N N . SER A 1 88 ? 7.948 16.966 -14.649 1.00 68.25 88 SER A N 1
ATOM 690 C CA . SER A 1 88 ? 8.512 17.422 -13.370 1.00 68.25 88 SER A CA 1
ATOM 691 C C . SER A 1 88 ? 8.429 18.944 -13.280 1.00 68.25 88 SER A C 1
ATOM 693 O O . SER A 1 88 ? 8.662 19.632 -14.276 1.00 68.25 88 SER A O 1
ATOM 695 N N . LEU A 1 89 ? 8.166 19.480 -12.081 1.00 71.38 89 LEU A N 1
ATOM 696 C CA . LEU A 1 89 ? 8.255 20.924 -11.817 1.00 71.38 89 LEU A CA 1
ATOM 697 C C . LEU A 1 89 ? 9.676 21.466 -12.024 1.00 71.38 89 LEU A C 1
ATOM 699 O O . LEU A 1 89 ? 9.854 22.642 -12.333 1.00 71.38 89 LEU A O 1
ATOM 703 N N . PHE A 1 90 ? 10.684 20.607 -11.867 1.00 81.25 90 PHE A N 1
ATOM 704 C CA . PHE A 1 90 ? 12.088 20.928 -12.086 1.00 81.25 90 PHE A CA 1
ATOM 705 C C . PHE A 1 90 ? 12.547 20.365 -13.438 1.00 81.25 90 PHE A C 1
ATOM 707 O O . PHE A 1 90 ? 12.659 19.137 -13.579 1.00 81.25 90 PHE A O 1
ATOM 714 N N . PRO A 1 91 ? 12.829 21.224 -14.436 1.00 79.81 91 PRO A N 1
ATOM 715 C CA . PRO A 1 91 ? 13.324 20.783 -15.734 1.00 79.81 91 PRO A CA 1
ATOM 716 C C . PRO A 1 91 ? 14.607 19.958 -15.592 1.00 79.81 91 PRO A C 1
ATOM 718 O O . PRO A 1 91 ? 15.524 20.332 -14.866 1.00 79.81 91 PRO A O 1
ATOM 721 N N . GLY A 1 92 ? 14.677 18.815 -16.276 1.00 81.44 92 GLY A N 1
ATOM 722 C CA . GLY A 1 92 ? 15.859 17.945 -16.271 1.00 81.44 92 GLY A CA 1
ATOM 723 C C . GLY A 1 92 ? 16.033 17.063 -15.028 1.00 81.44 92 GLY A C 1
ATOM 724 O O . GLY A 1 92 ? 16.868 16.161 -15.068 1.00 81.44 92 GLY A O 1
ATOM 725 N N . PHE A 1 93 ? 15.228 17.235 -13.972 1.00 84.00 93 PHE A N 1
ATOM 726 C CA . PHE A 1 93 ? 15.307 16.406 -12.763 1.00 84.00 93 PHE A CA 1
ATOM 727 C C . PHE A 1 93 ? 15.070 14.921 -13.065 1.00 84.00 93 PHE A C 1
ATOM 729 O O . PHE A 1 93 ? 15.921 14.091 -12.759 1.00 84.00 93 PHE A O 1
ATOM 736 N N . ASN A 1 94 ? 13.979 14.586 -13.759 1.00 82.12 94 ASN A N 1
ATOM 737 C CA . ASN A 1 94 ? 13.658 13.195 -14.102 1.00 82.12 94 ASN A CA 1
ATOM 738 C C . ASN A 1 94 ? 14.733 12.547 -14.988 1.00 82.12 94 ASN A C 1
ATOM 740 O O . ASN A 1 94 ? 15.075 11.382 -14.797 1.00 82.12 94 ASN A O 1
ATOM 744 N N . ALA A 1 95 ? 15.321 13.316 -15.911 1.00 84.38 95 ALA A N 1
ATOM 745 C CA . ALA A 1 95 ? 16.423 12.851 -16.749 1.00 84.38 95 ALA A CA 1
ATOM 746 C C . ALA A 1 95 ? 17.709 12.613 -15.940 1.00 84.38 95 ALA A C 1
ATOM 748 O O . ALA A 1 95 ? 18.426 11.647 -16.198 1.00 84.38 95 ALA A O 1
ATOM 749 N N . TRP A 1 96 ? 17.998 13.468 -14.956 1.00 88.50 96 TRP A N 1
ATOM 750 C CA . TRP A 1 96 ? 19.121 13.282 -14.040 1.00 88.50 96 TRP A CA 1
ATOM 751 C C . TRP A 1 96 ? 18.925 12.058 -13.138 1.00 88.50 96 TRP A C 1
ATOM 753 O O . TRP A 1 96 ? 19.841 11.239 -13.037 1.00 88.50 96 TRP A O 1
ATOM 763 N N . VAL A 1 97 ? 17.734 11.881 -12.552 1.00 85.94 97 VAL A N 1
ATOM 764 C CA . VAL A 1 97 ? 17.406 10.699 -11.739 1.00 85.94 97 VAL A CA 1
ATOM 765 C C . VAL A 1 97 ? 17.547 9.432 -12.579 1.00 85.94 97 VAL A C 1
ATOM 767 O O . VAL A 1 97 ? 18.281 8.536 -12.182 1.00 85.94 97 VAL A O 1
ATOM 770 N N . ALA A 1 98 ? 16.943 9.379 -13.773 1.00 84.31 98 ALA A N 1
ATOM 771 C CA . ALA A 1 98 ? 16.993 8.204 -14.648 1.00 84.31 98 ALA A CA 1
ATOM 772 C C . ALA A 1 98 ? 18.423 7.800 -15.061 1.00 84.31 98 ALA A C 1
ATOM 774 O O . ALA A 1 98 ? 18.681 6.625 -15.312 1.00 84.31 98 ALA A O 1
ATOM 775 N N . ARG A 1 99 ? 19.364 8.754 -15.111 1.00 87.50 99 ARG A N 1
ATOM 776 C CA . ARG A 1 99 ? 20.781 8.512 -15.441 1.00 87.50 99 ARG A CA 1
ATOM 777 C C . ARG A 1 99 ? 21.667 8.242 -14.225 1.00 87.50 99 ARG A C 1
ATOM 779 O O . ARG A 1 99 ? 22.838 7.921 -14.406 1.00 87.50 99 ARG A O 1
ATOM 786 N N . THR A 1 100 ? 21.140 8.375 -13.010 1.00 90.56 100 THR A N 1
ATOM 787 C CA . THR A 1 100 ? 21.905 8.231 -11.768 1.00 90.56 100 THR A CA 1
ATOM 788 C C . THR A 1 100 ? 21.438 6.978 -11.016 1.00 90.56 100 THR A C 1
ATOM 790 O O . THR A 1 100 ? 20.442 7.050 -10.295 1.00 90.56 100 THR A O 1
ATOM 793 N N . PRO A 1 101 ? 22.154 5.835 -11.110 1.00 90.00 101 PRO A N 1
ATOM 794 C CA . PRO A 1 101 ? 21.712 4.561 -10.526 1.00 90.00 101 PRO A CA 1
ATOM 795 C C . PRO A 1 101 ? 21.418 4.623 -9.024 1.00 90.00 101 PRO A C 1
ATOM 797 O O . PRO A 1 101 ? 20.471 4.013 -8.534 1.00 90.00 101 PRO A O 1
ATOM 800 N N . PHE A 1 102 ? 22.203 5.404 -8.280 1.00 91.31 102 PHE A N 1
ATOM 801 C CA . PHE A 1 102 ? 21.965 5.612 -6.854 1.00 91.31 102 PHE A CA 1
ATOM 802 C C . PHE A 1 102 ? 20.626 6.317 -6.576 1.00 91.31 102 PHE A C 1
ATOM 804 O O . PHE A 1 102 ? 19.946 5.988 -5.608 1.00 91.31 102 PHE A O 1
ATOM 811 N N . MET A 1 103 ? 20.213 7.253 -7.436 1.00 89.19 103 MET A N 1
ATOM 812 C CA . MET A 1 103 ? 18.943 7.965 -7.273 1.00 89.19 103 MET A CA 1
ATOM 813 C C . MET A 1 103 ? 17.758 7.077 -7.645 1.00 89.19 103 MET A C 1
ATOM 815 O O . MET A 1 103 ? 16.764 7.078 -6.927 1.00 89.19 103 MET A O 1
ATOM 819 N N . THR A 1 104 ? 17.867 6.256 -8.694 1.00 88.06 104 THR A N 1
ATOM 820 C CA . THR A 1 104 ? 16.825 5.263 -9.003 1.00 88.06 104 THR A CA 1
ATOM 821 C C . THR A 1 104 ? 16.683 4.241 -7.881 1.00 88.06 104 THR A C 1
ATOM 823 O O . THR A 1 104 ? 15.566 3.940 -7.468 1.00 88.06 104 THR A O 1
ATOM 826 N N . PHE A 1 105 ? 17.798 3.778 -7.313 1.00 90.44 105 PHE A N 1
ATOM 827 C CA . PHE A 1 105 ? 17.783 2.937 -6.119 1.00 90.44 105 PHE A CA 1
ATOM 828 C C . PHE A 1 105 ? 17.059 3.627 -4.955 1.00 90.44 105 PHE A C 1
ATOM 830 O O . PHE A 1 105 ? 16.140 3.049 -4.382 1.00 90.44 105 PHE A O 1
ATOM 837 N N . LEU A 1 106 ? 17.421 4.874 -4.635 1.00 89.94 106 LEU A N 1
ATOM 838 C CA . LEU A 1 106 ? 16.846 5.615 -3.511 1.00 89.94 106 LEU A CA 1
ATOM 839 C C . LEU A 1 106 ? 15.331 5.823 -3.664 1.00 89.94 106 LEU A C 1
ATOM 841 O O . LEU A 1 106 ? 14.584 5.628 -2.706 1.00 89.94 106 LEU A O 1
ATOM 845 N N . PHE A 1 107 ? 14.870 6.175 -4.866 1.00 85.31 107 PHE A N 1
ATOM 846 C CA . PHE A 1 107 ? 13.442 6.321 -5.160 1.00 85.31 107 PHE A CA 1
ATOM 847 C C . PHE A 1 107 ? 12.704 4.988 -5.027 1.00 85.31 107 PHE A C 1
ATOM 849 O O . PHE A 1 107 ? 11.628 4.934 -4.432 1.00 85.31 107 PHE A O 1
ATOM 856 N N . SER A 1 108 ? 13.297 3.906 -5.530 1.00 87.75 108 SER A N 1
ATOM 857 C CA . SER A 1 108 ? 12.709 2.571 -5.439 1.00 87.75 108 SER A CA 1
ATOM 858 C C . SER A 1 108 ? 12.623 2.079 -4.007 1.00 87.75 108 SER A C 1
ATOM 860 O O . SER A 1 108 ? 11.587 1.578 -3.577 1.00 87.75 108 SER A O 1
ATOM 862 N N . PHE A 1 109 ? 13.688 2.294 -3.241 1.00 90.44 109 PHE A N 1
ATOM 863 C CA . PHE A 1 109 ? 13.731 1.993 -1.823 1.00 90.44 109 PHE A CA 1
ATOM 864 C C . PHE A 1 109 ? 12.662 2.782 -1.058 1.00 90.44 109 PHE A C 1
ATOM 866 O O . PHE A 1 109 ? 11.923 2.199 -0.268 1.00 90.44 109 PHE A O 1
ATOM 873 N N . GLY A 1 110 ? 12.504 4.078 -1.349 1.00 88.62 110 GLY A N 1
ATOM 874 C CA . GLY A 1 110 ? 11.426 4.902 -0.801 1.00 88.62 110 GLY A CA 1
ATOM 875 C C . GLY A 1 110 ? 10.031 4.358 -1.130 1.00 88.62 110 GLY A C 1
ATOM 876 O O . GLY A 1 110 ? 9.195 4.250 -0.233 1.00 88.62 110 GLY A O 1
ATOM 877 N N . CYS A 1 111 ? 9.799 3.937 -2.379 1.00 87.12 111 CYS A N 1
ATOM 878 C CA . CYS A 1 111 ? 8.547 3.286 -2.777 1.00 87.12 111 CYS A CA 1
ATOM 879 C C . CYS A 1 111 ? 8.318 1.995 -1.981 1.00 87.12 111 CYS A C 1
ATOM 881 O O . CYS A 1 111 ? 7.255 1.826 -1.400 1.00 87.12 111 CYS A O 1
ATOM 883 N N . MET A 1 112 ? 9.318 1.113 -1.879 1.00 89.38 112 MET A N 1
ATOM 884 C CA . MET A 1 112 ? 9.202 -0.145 -1.127 1.00 89.38 112 MET A CA 1
ATOM 885 C C . MET A 1 112 ? 8.983 0.079 0.374 1.00 89.38 112 MET A C 1
ATOM 887 O O . MET A 1 112 ? 8.262 -0.687 1.013 1.00 89.38 112 MET A O 1
ATOM 891 N N . LEU A 1 113 ? 9.552 1.135 0.959 1.00 91.56 113 LEU A N 1
ATOM 892 C CA . LEU A 1 113 ? 9.276 1.495 2.350 1.00 91.56 113 LEU A CA 1
ATOM 893 C C . LEU A 1 113 ? 7.816 1.906 2.556 1.00 91.56 113 LEU A C 1
ATOM 895 O O . LEU A 1 113 ? 7.203 1.508 3.544 1.00 91.56 113 LEU A O 1
ATOM 899 N N . VAL A 1 114 ? 7.259 2.686 1.634 1.00 88.88 114 VAL A N 1
ATOM 900 C CA . VAL A 1 114 ? 5.896 3.224 1.738 1.00 88.88 114 VAL A CA 1
ATOM 901 C C . VAL A 1 114 ? 4.840 2.193 1.353 1.00 88.88 114 VAL A C 1
ATOM 903 O O . VAL A 1 114 ? 3.783 2.141 1.978 1.00 8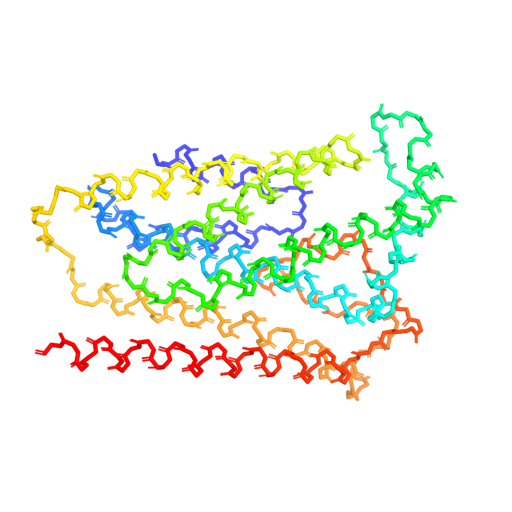8.88 114 VAL A O 1
ATOM 906 N N . GLU A 1 115 ? 5.134 1.366 0.356 1.00 88.06 115 GLU A N 1
ATOM 907 C CA . GLU A 1 115 ? 4.185 0.453 -0.274 1.00 88.06 115 GLU A CA 1
ATOM 908 C C . GLU A 1 115 ? 4.365 -1.009 0.132 1.00 88.06 115 GLU A C 1
ATOM 910 O O . GLU A 1 115 ? 3.480 -1.807 -0.112 1.00 88.06 115 GLU A O 1
ATOM 915 N N . PHE A 1 116 ? 5.469 -1.411 0.757 1.00 90.44 116 PHE A N 1
ATOM 916 C CA . PHE A 1 116 ? 5.650 -2.811 1.156 1.00 90.44 116 PHE A CA 1
ATOM 917 C C . PHE A 1 116 ? 5.992 -2.942 2.638 1.00 90.44 116 PHE A C 1
ATOM 919 O O . PHE A 1 116 ? 5.196 -3.459 3.421 1.00 90.44 116 PHE A O 1
ATOM 926 N N . VAL A 1 117 ? 7.139 -2.408 3.058 1.00 93.06 117 VAL A N 1
ATOM 927 C CA . VAL A 1 117 ? 7.646 -2.584 4.428 1.00 93.06 117 VAL A CA 1
ATOM 928 C C . VAL A 1 117 ? 6.752 -1.885 5.455 1.00 93.06 117 VAL A C 1
ATOM 930 O O . VAL A 1 117 ? 6.322 -2.500 6.428 1.00 93.06 117 VAL A O 1
ATOM 933 N N . GLY A 1 118 ? 6.442 -0.607 5.238 1.00 92.00 118 GLY A N 1
ATOM 934 C CA . GLY A 1 118 ? 5.604 0.206 6.116 1.00 92.00 118 GLY A CA 1
ATOM 935 C C . GLY A 1 118 ? 4.209 -0.375 6.375 1.00 92.00 118 GLY A C 1
ATOM 936 O O . GLY A 1 118 ? 3.875 -0.601 7.542 1.00 92.00 118 GLY A O 1
ATOM 937 N N . PRO A 1 119 ? 3.394 -0.667 5.342 1.00 90.44 119 PRO A N 1
ATOM 938 C CA . PRO A 1 119 ? 2.057 -1.206 5.551 1.00 90.44 119 PRO A CA 1
ATOM 939 C C . PRO A 1 119 ? 2.092 -2.607 6.168 1.00 90.44 119 PRO A C 1
ATOM 941 O O . PRO A 1 119 ? 1.246 -2.909 7.008 1.00 90.44 119 PRO A O 1
ATOM 944 N N . LEU A 1 120 ? 3.088 -3.442 5.838 1.00 91.75 120 LEU A N 1
ATOM 945 C CA . LEU A 1 120 ? 3.261 -4.750 6.471 1.00 91.75 120 LEU A CA 1
ATOM 946 C C . LEU A 1 120 ? 3.537 -4.619 7.976 1.00 91.75 120 LEU A C 1
ATOM 948 O O . LEU A 1 120 ? 2.905 -5.308 8.777 1.00 91.75 120 LEU A O 1
ATOM 952 N N . LEU A 1 121 ? 4.430 -3.703 8.369 1.00 90.88 121 LEU A N 1
ATOM 953 C CA . LEU A 1 121 ? 4.711 -3.415 9.778 1.00 90.88 121 LEU A CA 1
ATOM 954 C C . LEU A 1 121 ? 3.458 -2.918 10.498 1.00 90.88 121 LEU A C 1
ATOM 956 O O . LEU A 1 121 ? 3.121 -3.448 11.553 1.00 90.88 121 LEU A O 1
ATOM 960 N N . VAL A 1 122 ? 2.739 -1.956 9.909 1.00 90.19 122 VAL A N 1
ATOM 961 C CA . VAL A 1 122 ? 1.480 -1.430 10.455 1.00 90.19 122 VAL A CA 1
ATOM 962 C C . VAL A 1 122 ? 0.462 -2.548 10.668 1.00 90.19 122 VAL A C 1
ATOM 964 O O . VAL A 1 122 ? -0.092 -2.672 11.760 1.00 90.19 122 VAL A O 1
ATOM 967 N N . LEU A 1 123 ? 0.248 -3.405 9.668 1.00 89.00 123 LEU A N 1
ATOM 968 C CA . LEU A 1 123 ? -0.675 -4.533 9.775 1.00 89.00 123 LEU A CA 1
ATOM 969 C C . LEU A 1 123 ? -0.225 -5.548 10.831 1.00 89.00 123 LEU A C 1
ATOM 971 O O . LEU A 1 123 ? -1.078 -6.089 11.533 1.00 89.00 123 LEU A O 1
ATOM 975 N N . ALA A 1 124 ? 1.078 -5.771 11.010 1.00 87.50 124 ALA A N 1
ATOM 976 C CA . ALA A 1 124 ? 1.602 -6.682 12.025 1.00 87.50 124 ALA A CA 1
ATOM 977 C C . ALA A 1 124 ? 1.365 -6.167 13.458 1.00 87.50 124 ALA A C 1
ATOM 979 O O . ALA A 1 124 ? 0.905 -6.928 14.311 1.00 87.50 124 ALA A O 1
ATOM 980 N N . VAL A 1 125 ? 1.605 -4.876 13.719 1.00 85.50 125 VAL A N 1
ATOM 981 C CA . VAL A 1 125 ? 1.556 -4.312 15.085 1.00 85.50 125 VAL A CA 1
ATOM 982 C C . VAL A 1 125 ? 0.180 -3.789 15.500 1.00 85.50 125 VAL A C 1
ATOM 984 O O . VAL A 1 125 ? -0.146 -3.772 16.682 1.00 85.50 125 VAL A O 1
ATOM 987 N N . ALA A 1 126 ? -0.684 -3.404 14.557 1.00 72.19 126 ALA A N 1
ATOM 988 C CA . ALA A 1 126 ? -1.939 -2.712 14.874 1.00 72.19 126 ALA A CA 1
ATOM 989 C C . ALA A 1 126 ? -3.038 -3.573 15.534 1.00 72.19 126 ALA A C 1
ATOM 991 O O . ALA A 1 126 ? -4.152 -3.098 15.746 1.00 72.19 126 ALA A O 1
ATOM 992 N N . GLY A 1 127 ? -2.752 -4.846 15.832 1.00 64.31 127 GLY A N 1
ATOM 993 C CA . GLY A 1 127 ? -3.665 -5.739 16.557 1.00 64.31 127 GLY A CA 1
ATOM 994 C C . GLY A 1 127 ? -3.640 -5.534 18.070 1.00 64.31 127 GLY A C 1
ATOM 995 O O . GLY A 1 127 ? -4.575 -5.945 18.748 1.00 64.31 127 GLY A O 1
ATOM 996 N N . GLU A 1 128 ? -2.609 -4.871 18.593 1.00 64.00 128 GLU A N 1
ATOM 997 C CA . GLU A 1 128 ? -2.418 -4.701 20.029 1.00 64.00 128 GLU A CA 1
ATOM 998 C C . GLU A 1 128 ? -3.193 -3.474 20.542 1.00 64.00 128 GLU A C 1
ATOM 1000 O O . GLU A 1 128 ? -2.864 -2.335 20.182 1.00 64.00 128 GLU A O 1
ATOM 1005 N N . PRO A 1 129 ? -4.239 -3.656 21.370 1.00 55.47 129 PRO A N 1
ATOM 1006 C CA . PRO A 1 129 ? -4.959 -2.531 21.953 1.00 55.47 129 PRO A CA 1
ATOM 1007 C C . PRO A 1 129 ? -4.013 -1.687 22.825 1.00 55.47 129 PRO A C 1
ATOM 1009 O O . PRO A 1 129 ? -3.298 -2.218 23.669 1.00 55.47 129 PRO A O 1
ATOM 1012 N N . CYS A 1 130 ? -4.007 -0.366 22.606 1.00 60.97 130 CYS A N 1
ATOM 1013 C CA . CYS A 1 130 ? -3.219 0.625 23.357 1.00 60.97 130 CYS A CA 1
ATOM 1014 C C . CYS A 1 130 ? -1.680 0.455 23.290 1.00 60.97 130 CYS A C 1
ATOM 1016 O O . CYS A 1 130 ? -0.958 0.994 24.129 1.00 60.97 130 CYS A O 1
ATOM 1018 N N . SER A 1 131 ? -1.149 -0.257 22.288 1.00 73.69 131 SER A N 1
ATOM 1019 C CA . SER A 1 131 ? 0.302 -0.393 22.104 1.00 73.69 131 SER A CA 1
ATOM 1020 C C . SER A 1 131 ? 0.921 0.914 21.599 1.00 73.69 131 SER A C 1
ATOM 1022 O O . SER A 1 131 ? 0.611 1.386 20.501 1.00 73.69 131 SER A O 1
ATOM 1024 N N . LYS A 1 132 ? 1.851 1.487 22.381 1.00 82.69 132 LYS A N 1
ATOM 1025 C CA . LYS A 1 132 ? 2.657 2.650 21.959 1.00 82.69 132 LYS A CA 1
ATOM 1026 C C . LYS A 1 132 ? 3.403 2.359 20.660 1.00 82.69 132 LYS A C 1
ATOM 1028 O O . LYS A 1 132 ? 3.529 3.243 19.820 1.00 82.69 132 LYS A O 1
ATOM 1033 N N . LEU A 1 133 ? 3.870 1.121 20.485 1.00 84.69 133 LEU A N 1
ATOM 1034 C CA . LEU A 1 133 ? 4.538 0.698 19.260 1.00 84.69 133 LEU A CA 1
ATOM 1035 C C . LEU A 1 133 ? 3.590 0.820 18.066 1.00 84.69 133 LEU A C 1
ATOM 1037 O O . LEU A 1 133 ? 3.946 1.459 17.085 1.00 84.69 133 LEU A O 1
ATOM 1041 N N . ALA A 1 134 ? 2.364 0.300 18.175 1.00 82.19 134 ALA A N 1
ATOM 1042 C CA . ALA A 1 134 ? 1.374 0.406 17.107 1.00 82.19 134 ALA A CA 1
ATOM 1043 C C . ALA A 1 134 ? 1.049 1.864 16.752 1.00 82.19 134 ALA A C 1
ATOM 1045 O O . ALA A 1 134 ? 1.024 2.219 15.574 1.00 82.19 134 ALA A O 1
ATOM 1046 N N . PHE A 1 135 ? 0.869 2.721 17.760 1.00 83.50 135 PHE A N 1
ATOM 1047 C CA . PHE A 1 135 ? 0.636 4.150 17.555 1.00 83.50 135 PHE A CA 1
ATOM 1048 C C . PHE A 1 135 ? 1.788 4.825 16.793 1.00 83.50 135 PHE A C 1
ATOM 1050 O O . PHE A 1 135 ? 1.565 5.484 15.771 1.00 83.50 135 PHE A O 1
ATOM 1057 N N . TRP A 1 136 ? 3.028 4.633 17.253 1.00 87.81 136 TRP A N 1
ATOM 1058 C CA . TRP A 1 136 ? 4.202 5.241 16.627 1.00 87.81 136 TRP A CA 1
ATOM 1059 C C . TRP A 1 136 ? 4.490 4.663 15.244 1.00 87.81 136 TRP A C 1
ATOM 1061 O O . TRP A 1 136 ? 4.855 5.420 14.350 1.00 87.81 136 TRP A O 1
ATOM 1071 N N . SER A 1 137 ? 4.269 3.365 15.022 1.00 88.75 137 SER A N 1
ATOM 1072 C CA . SER A 1 137 ? 4.415 2.740 13.704 1.00 88.75 137 SER A CA 1
ATOM 1073 C C . SER A 1 137 ? 3.427 3.312 12.689 1.00 88.75 137 SER A C 1
ATOM 1075 O O . SER A 1 137 ? 3.838 3.681 11.591 1.00 88.75 137 SER A O 1
ATOM 1077 N N . VAL A 1 138 ? 2.145 3.445 13.050 1.00 86.44 138 VAL A N 1
ATOM 1078 C CA . VAL A 1 138 ? 1.136 4.040 12.156 1.00 86.44 138 VAL A CA 1
ATOM 1079 C C . VAL A 1 138 ? 1.439 5.515 11.903 1.00 86.44 138 VAL A C 1
ATOM 1081 O O . VAL A 1 138 ? 1.332 5.971 10.764 1.00 86.44 138 VAL A O 1
ATOM 1084 N N . THR A 1 139 ? 1.860 6.256 12.931 1.00 88.19 139 THR A N 1
ATOM 1085 C CA . THR A 1 139 ? 2.237 7.671 12.799 1.00 88.19 139 THR A CA 1
ATOM 1086 C C . THR A 1 139 ? 3.440 7.839 11.874 1.00 88.19 139 THR A C 1
ATOM 1088 O O . THR A 1 139 ? 3.373 8.608 10.917 1.00 88.19 139 THR A O 1
ATOM 1091 N N . ALA A 1 140 ? 4.520 7.089 12.106 1.00 91.19 140 ALA A N 1
ATOM 1092 C CA . ALA A 1 140 ? 5.728 7.143 11.290 1.00 91.19 140 ALA A CA 1
ATOM 1093 C C . ALA A 1 140 ? 5.434 6.771 9.832 1.00 91.19 140 ALA A C 1
ATOM 1095 O O . ALA A 1 140 ? 5.846 7.490 8.923 1.00 91.19 140 ALA A O 1
ATOM 1096 N N . TRP A 1 141 ? 4.668 5.702 9.602 1.00 91.56 141 TRP A N 1
ATOM 1097 C CA . TRP A 1 141 ? 4.269 5.309 8.253 1.00 91.56 141 TRP A CA 1
ATOM 1098 C C . TRP A 1 141 ? 3.381 6.362 7.579 1.00 91.56 141 TRP A C 1
ATOM 1100 O O . TRP A 1 141 ? 3.625 6.708 6.429 1.00 91.56 141 TRP A O 1
ATOM 1110 N N . SER A 1 142 ? 2.418 6.950 8.292 1.00 87.25 142 SER A N 1
ATOM 1111 C CA . SER A 1 142 ? 1.567 8.018 7.744 1.00 87.25 142 SER A CA 1
ATOM 1112 C C . SER A 1 142 ? 2.378 9.269 7.378 1.00 87.25 142 SER A C 1
ATOM 1114 O O . SER A 1 142 ? 2.128 9.884 6.342 1.00 87.25 142 SER A O 1
ATOM 1116 N N . CYS A 1 143 ? 3.393 9.624 8.174 1.00 89.94 143 CYS A N 1
ATOM 1117 C CA . CYS A 1 143 ? 4.339 10.689 7.834 1.00 89.94 143 CYS A CA 1
ATOM 1118 C C . CYS A 1 143 ? 5.179 10.342 6.596 1.00 89.94 143 CYS A C 1
ATOM 1120 O O . CYS A 1 143 ? 5.369 11.196 5.733 1.00 89.94 143 CYS A O 1
ATOM 1122 N N . LEU A 1 144 ? 5.648 9.096 6.469 1.00 90.50 144 LEU A N 1
ATOM 1123 C CA . LEU A 1 144 ? 6.359 8.634 5.272 1.00 90.50 144 LEU A CA 1
ATOM 1124 C C . LEU A 1 144 ? 5.470 8.699 4.025 1.00 90.50 144 LEU A C 1
ATOM 1126 O O . LEU A 1 144 ? 5.915 9.195 2.992 1.00 90.50 144 LEU A O 1
ATOM 1130 N N . VAL A 1 145 ? 4.209 8.269 4.133 1.00 86.88 145 VAL A N 1
ATOM 1131 C CA . VAL A 1 145 ? 3.203 8.386 3.069 1.00 86.88 145 VAL A CA 1
ATOM 1132 C C . VAL A 1 145 ? 3.006 9.851 2.675 1.00 86.88 145 VAL A C 1
ATOM 1134 O O . VAL A 1 145 ? 3.011 10.160 1.489 1.00 86.88 145 VAL A O 1
ATOM 1137 N N . LEU A 1 146 ? 2.895 10.774 3.637 1.00 86.44 146 LEU A N 1
ATOM 1138 C CA . LEU A 1 146 ? 2.797 12.208 3.340 1.00 86.44 146 LEU A CA 1
ATOM 1139 C C . LEU A 1 146 ? 4.018 12.735 2.589 1.00 86.44 146 LEU A C 1
ATOM 1141 O O . LEU A 1 146 ? 3.858 13.407 1.572 1.00 86.44 146 LEU A O 1
ATOM 1145 N N . CYS A 1 147 ? 5.227 12.423 3.059 1.00 88.06 147 CYS A N 1
ATOM 1146 C CA . CYS A 1 147 ? 6.460 12.818 2.382 1.00 88.06 147 CYS A CA 1
ATOM 1147 C C . CYS A 1 147 ? 6.517 12.263 0.955 1.00 88.06 147 CYS A C 1
ATOM 1149 O O . CYS A 1 147 ? 6.897 12.978 0.030 1.00 88.06 147 CYS A O 1
ATOM 1151 N N . PHE A 1 148 ? 6.094 11.013 0.765 1.00 84.94 148 PHE A N 1
ATOM 1152 C CA . PHE A 1 148 ? 6.016 10.378 -0.544 1.00 84.94 148 PHE A CA 1
ATOM 1153 C C . PHE A 1 148 ? 4.997 11.058 -1.460 1.00 84.94 148 PHE A C 1
ATOM 1155 O O . PHE A 1 148 ? 5.336 11.382 -2.592 1.00 84.94 148 PHE A O 1
ATOM 1162 N N . LEU A 1 149 ? 3.783 11.338 -0.979 1.00 80.44 149 LEU A N 1
ATOM 1163 C CA . LEU A 1 149 ? 2.740 12.016 -1.754 1.00 80.44 149 LEU A CA 1
ATOM 1164 C C . LEU A 1 149 ? 3.143 13.445 -2.133 1.00 80.44 149 LEU A C 1
ATOM 1166 O O . LEU A 1 149 ? 2.919 13.860 -3.267 1.00 80.44 149 LEU A O 1
ATOM 1170 N N . LEU A 1 150 ? 3.775 14.184 -1.216 1.00 82.75 150 LEU A N 1
ATOM 1171 C CA . LEU A 1 150 ? 4.311 15.519 -1.492 1.00 82.75 150 LEU A CA 1
ATOM 1172 C C . LEU A 1 150 ? 5.470 15.465 -2.491 1.00 82.75 150 LEU A C 1
ATOM 1174 O O . LEU A 1 150 ? 5.523 16.282 -3.405 1.00 82.75 150 LEU A O 1
ATOM 1178 N N . GLY A 1 151 ? 6.368 14.486 -2.362 1.00 80.56 151 GLY A N 1
ATOM 1179 C CA . GLY A 1 151 ? 7.439 14.254 -3.329 1.00 80.56 151 GLY A CA 1
ATOM 1180 C C . GLY A 1 151 ? 6.890 13.903 -4.712 1.00 80.56 151 GLY A C 1
ATOM 1181 O O . GLY A 1 151 ? 7.255 14.529 -5.701 1.00 80.56 151 GLY A O 1
ATOM 1182 N N . ALA A 1 152 ? 5.954 12.960 -4.795 1.00 76.62 152 ALA A N 1
ATOM 1183 C CA . ALA A 1 152 ? 5.304 12.577 -6.044 1.00 76.62 152 ALA A CA 1
ATOM 1184 C C . ALA A 1 152 ? 4.526 13.749 -6.666 1.00 76.62 152 ALA A C 1
ATOM 1186 O O . ALA A 1 152 ? 4.542 13.926 -7.882 1.00 76.62 152 ALA A O 1
ATOM 1187 N N . TRP A 1 153 ? 3.905 14.598 -5.845 1.00 76.50 153 TRP A N 1
ATOM 1188 C CA . TRP A 1 153 ? 3.284 15.835 -6.308 1.00 76.50 153 TRP A CA 1
ATOM 1189 C C . TRP A 1 153 ? 4.299 16.817 -6.908 1.00 76.50 153 TRP A C 1
ATOM 1191 O O . TRP A 1 153 ? 4.073 17.339 -7.998 1.00 76.50 153 TRP A O 1
ATOM 1201 N N . LEU A 1 154 ? 5.427 17.038 -6.225 1.00 75.00 154 LEU A N 1
ATOM 1202 C CA . LEU A 1 154 ? 6.475 17.958 -6.675 1.00 75.00 154 LEU A CA 1
ATOM 1203 C C . LEU A 1 154 ? 7.200 17.467 -7.936 1.00 75.00 154 LEU A C 1
ATOM 1205 O O . LEU A 1 154 ? 7.563 18.270 -8.796 1.00 75.00 154 LEU A O 1
ATOM 1209 N N . PHE A 1 155 ? 7.445 16.161 -8.038 1.00 71.56 155 PHE A N 1
ATOM 1210 C CA . PHE A 1 155 ? 8.370 15.604 -9.027 1.00 71.56 155 PHE A CA 1
ATOM 1211 C C . PHE A 1 155 ? 7.697 14.804 -10.153 1.00 71.56 155 PHE A C 1
ATOM 1213 O O . PHE A 1 155 ? 8.332 14.606 -11.187 1.00 71.56 155 PHE A O 1
ATOM 1220 N N . LEU A 1 156 ? 6.445 14.347 -9.993 1.00 66.06 156 LEU A N 1
ATOM 1221 C CA . LEU A 1 156 ? 5.802 13.425 -10.947 1.00 66.06 156 LEU A CA 1
ATOM 1222 C C . LEU A 1 156 ? 4.450 13.906 -11.489 1.00 66.06 156 LEU A C 1
ATOM 1224 O O . LEU A 1 156 ? 4.242 13.886 -12.700 1.00 66.06 156 LEU A O 1
ATOM 1228 N N . SER A 1 157 ? 3.486 14.253 -10.628 1.00 64.50 157 SER A N 1
ATOM 1229 C CA . SER A 1 157 ? 2.137 14.606 -11.095 1.00 64.50 157 SER A CA 1
ATOM 1230 C C . SER A 1 157 ? 1.306 15.377 -10.067 1.00 64.50 157 SER A C 1
ATOM 1232 O O . SER A 1 157 ? 1.252 14.987 -8.898 1.00 64.50 157 SER A O 1
ATOM 1234 N N . PRO A 1 158 ? 0.528 16.392 -10.495 1.00 63.00 158 PRO A N 1
ATOM 1235 C CA . PRO A 1 158 ? -0.359 17.133 -9.607 1.00 63.00 158 PRO A CA 1
ATOM 1236 C C . PRO A 1 158 ? -1.447 16.262 -8.954 1.00 63.00 158 PRO A C 1
ATOM 1238 O O . PRO A 1 158 ? -2.012 16.664 -7.943 1.00 63.00 158 PRO A O 1
ATOM 1241 N N . ASN A 1 159 ? -1.742 15.067 -9.481 1.00 62.78 159 ASN A N 1
ATOM 1242 C CA . ASN A 1 159 ? -2.810 14.213 -8.954 1.00 62.78 159 ASN A CA 1
ATOM 1243 C C . ASN A 1 159 ? -2.524 13.652 -7.549 1.00 62.78 159 ASN A C 1
ATOM 1245 O O . ASN A 1 159 ? -3.472 13.404 -6.804 1.00 62.78 159 ASN A O 1
ATOM 1249 N N . PHE A 1 160 ? -1.256 13.551 -7.134 1.00 63.97 160 PHE A N 1
ATOM 1250 C CA . PHE A 1 160 ? -0.885 13.025 -5.811 1.00 63.97 160 PHE A CA 1
ATOM 1251 C C . PHE A 1 160 ? -1.265 13.950 -4.641 1.00 63.97 160 PHE A C 1
ATOM 1253 O O . PHE A 1 160 ? -1.449 13.471 -3.521 1.00 63.97 160 PHE A O 1
ATOM 1260 N N . ILE A 1 161 ? -1.481 15.253 -4.888 1.00 68.75 161 ILE A N 1
ATOM 1261 C CA . ILE A 1 161 ? -1.896 16.217 -3.848 1.00 68.75 161 ILE A CA 1
ATOM 1262 C C . ILE A 1 161 ? -3.239 15.842 -3.213 1.00 68.75 161 ILE A C 1
ATOM 1264 O O . ILE A 1 161 ? -3.528 16.219 -2.083 1.00 68.75 161 ILE A O 1
ATOM 1268 N N . ARG A 1 162 ? -4.077 15.089 -3.931 1.00 64.44 162 ARG A N 1
ATOM 1269 C CA . ARG A 1 162 ? -5.443 14.776 -3.510 1.00 64.44 162 ARG A CA 1
ATOM 1270 C C . ARG A 1 162 ? -5.491 13.770 -2.365 1.00 64.44 162 ARG A C 1
ATOM 1272 O O . ARG A 1 162 ? -6.428 13.800 -1.581 1.00 64.44 162 ARG A O 1
ATOM 1279 N N . GLN A 1 163 ? -4.480 12.910 -2.235 1.00 68.94 163 GLN A N 1
ATOM 1280 C CA . GLN A 1 163 ? -4.403 11.944 -1.136 1.00 68.94 163 GLN A CA 1
ATOM 1281 C C . GLN A 1 163 ? -3.823 12.569 0.150 1.00 68.94 163 GLN A C 1
ATOM 1283 O O . GLN A 1 163 ? -4.038 12.043 1.240 1.00 68.94 163 GLN A O 1
ATOM 1288 N N . VAL A 1 164 ? -3.167 13.736 0.055 1.00 74.06 164 VAL A N 1
ATOM 1289 C CA . VAL A 1 164 ? -2.549 14.436 1.197 1.00 74.06 164 VAL A CA 1
ATOM 1290 C C . VAL A 1 164 ? -3.562 14.778 2.304 1.00 74.06 164 VAL A C 1
ATOM 1292 O O . VAL A 1 164 ? -3.286 14.455 3.462 1.00 74.06 164 VAL A O 1
ATOM 1295 N N . PRO A 1 165 ? -4.748 15.360 2.023 1.00 72.12 165 PRO A N 1
ATOM 1296 C CA . PRO A 1 165 ? -5.719 15.681 3.069 1.00 72.12 165 PRO A CA 1
ATOM 1297 C C . PRO A 1 165 ? -6.246 14.444 3.798 1.00 72.12 165 PRO A C 1
ATOM 1299 O O . PRO A 1 165 ? -6.399 14.488 5.016 1.00 72.12 165 PRO A O 1
ATOM 1302 N N . LEU A 1 166 ? -6.454 13.324 3.094 1.00 70.06 166 LEU A N 1
ATOM 1303 C CA . LEU A 1 166 ? -6.865 12.069 3.726 1.00 70.06 166 LEU A CA 1
ATOM 1304 C C . LEU A 1 166 ? -5.803 11.571 4.714 1.00 70.06 166 LEU A C 1
ATOM 1306 O O . LEU A 1 166 ? -6.138 11.194 5.837 1.00 70.06 166 LEU A O 1
ATOM 1310 N N . THR A 1 167 ? -4.524 11.610 4.339 1.00 73.50 167 THR A N 1
ATOM 1311 C CA . THR A 1 167 ? -3.441 11.185 5.234 1.00 73.50 167 THR A CA 1
ATOM 1312 C C . THR A 1 167 ? -3.273 12.136 6.426 1.00 73.50 167 THR A C 1
ATOM 1314 O O . THR A 1 167 ? -3.083 11.671 7.550 1.00 73.50 167 THR A O 1
ATOM 1317 N N . ILE A 1 168 ? -3.428 13.455 6.231 1.00 78.75 168 ILE A N 1
ATOM 1318 C CA . ILE A 1 168 ? -3.465 14.439 7.335 1.00 78.75 168 ILE A CA 1
ATOM 1319 C C . ILE A 1 168 ? -4.616 14.130 8.293 1.00 78.75 168 ILE A C 1
ATOM 1321 O O . ILE A 1 168 ? -4.454 14.193 9.509 1.00 78.75 168 ILE A O 1
ATOM 1325 N N . MET A 1 169 ? -5.781 13.781 7.757 1.00 72.56 169 MET A N 1
ATOM 1326 C CA . MET A 1 169 ? -6.950 13.444 8.558 1.00 72.56 169 MET A CA 1
ATOM 1327 C C . MET A 1 169 ? -6.741 12.174 9.379 1.00 72.56 169 MET A C 1
ATOM 1329 O O . MET A 1 169 ? -7.092 12.163 10.554 1.00 72.56 169 MET A O 1
ATOM 1333 N N . ILE A 1 170 ? -6.119 11.142 8.803 1.00 72.69 170 ILE A N 1
ATOM 1334 C CA . ILE A 1 170 ? -5.737 9.922 9.530 1.00 72.69 170 ILE A CA 1
ATOM 1335 C C . ILE A 1 170 ? -4.788 10.252 10.685 1.00 72.69 170 ILE A C 1
ATOM 1337 O O . ILE A 1 170 ? -5.023 9.807 11.809 1.00 72.69 170 ILE A O 1
ATOM 1341 N N . LEU A 1 171 ? -3.767 11.080 10.443 1.00 77.31 171 LEU A N 1
ATOM 1342 C CA . LEU A 1 171 ? -2.868 11.556 11.497 1.00 77.31 171 LEU A CA 1
ATOM 1343 C C . LEU A 1 171 ? -3.624 12.322 12.584 1.00 77.31 171 LEU A C 1
ATOM 1345 O O . LEU A 1 171 ? -3.480 12.015 13.762 1.00 77.31 171 LEU A O 1
ATOM 1349 N N . TYR A 1 172 ? -4.476 13.273 12.210 1.00 79.19 172 TYR A N 1
ATOM 1350 C CA . TYR A 1 172 ? -5.290 14.011 13.172 1.00 79.19 172 TYR A CA 1
ATOM 1351 C C . TYR A 1 172 ? -6.156 13.068 14.020 1.00 79.19 172 TYR A C 1
ATOM 1353 O O . TYR A 1 172 ? -6.173 13.166 15.245 1.00 79.19 172 TYR A O 1
ATOM 1361 N N . GLY A 1 173 ? -6.811 12.104 13.375 1.00 71.19 173 GLY A N 1
ATOM 1362 C CA . GLY A 1 173 ? -7.634 11.090 14.018 1.00 71.19 173 GLY A CA 1
ATOM 1363 C C . GLY A 1 173 ? -6.898 10.247 15.052 1.00 71.19 173 GLY A C 1
ATOM 1364 O O . GLY A 1 173 ? -7.392 10.067 16.165 1.00 71.19 173 GLY A O 1
ATOM 1365 N N . LEU A 1 174 ? -5.698 9.773 14.707 1.00 74.19 174 LEU A N 1
ATOM 1366 C CA . LEU A 1 174 ? -4.842 8.994 15.606 1.00 74.19 174 LEU A CA 1
ATOM 1367 C C . LEU A 1 174 ? -4.483 9.785 16.866 1.00 74.19 174 LEU A C 1
ATOM 1369 O O . LEU A 1 174 ? -4.636 9.285 17.980 1.00 74.19 174 LEU A O 1
ATOM 1373 N N . TRP A 1 175 ? -4.059 11.034 16.692 1.00 76.31 175 TRP A N 1
ATOM 1374 C CA . TRP A 1 175 ? -3.594 11.886 17.786 1.00 76.31 175 TRP A CA 1
ATOM 1375 C C . TRP A 1 175 ? -4.732 12.389 18.683 1.00 76.31 175 TRP A C 1
ATOM 1377 O O . TRP A 1 175 ? -4.550 12.553 19.891 1.00 76.31 175 TRP A O 1
ATOM 1387 N N . VAL A 1 176 ? -5.922 12.616 18.122 1.00 71.44 176 VAL A N 1
ATOM 1388 C CA . VAL A 1 176 ? -7.116 12.970 18.905 1.00 71.44 176 VAL A CA 1
ATOM 1389 C C . VAL A 1 176 ? -7.652 11.759 19.671 1.00 71.44 176 VAL A C 1
ATOM 1391 O O . VAL A 1 176 ? -8.020 11.895 20.838 1.00 71.44 176 VAL A O 1
ATOM 1394 N N . SER A 1 177 ? -7.643 10.570 19.058 1.00 64.44 177 SER A N 1
ATOM 1395 C CA . SER A 1 177 ? -8.098 9.335 19.706 1.00 64.44 177 SER A CA 1
ATOM 1396 C C . SER A 1 177 ? -7.253 8.977 20.933 1.00 64.44 177 SER A C 1
ATOM 1398 O O . SER A 1 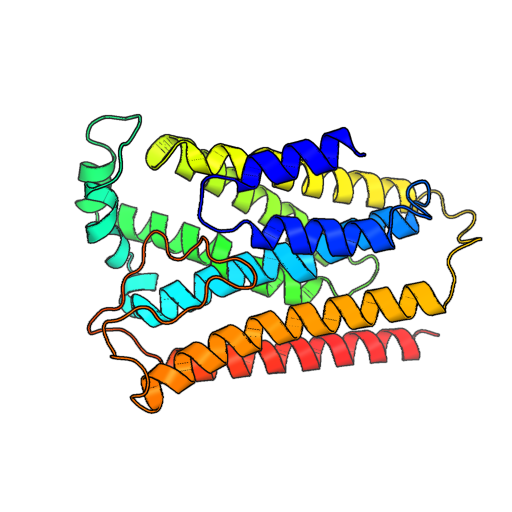177 ? -7.821 8.592 21.949 1.00 64.44 177 SER A O 1
ATOM 1400 N N . GLU A 1 178 ? -5.925 9.134 20.878 1.00 64.94 178 GLU A N 1
ATOM 1401 C CA . GLU A 1 178 ? -5.036 8.858 22.021 1.00 64.94 178 GLU A CA 1
ATOM 1402 C C . GLU A 1 178 ? -5.298 9.818 23.195 1.00 64.94 178 GLU A C 1
ATOM 1404 O O . GLU A 1 178 ? -5.391 9.395 24.347 1.00 64.94 178 GLU A O 1
ATOM 1409 N N . ARG A 1 179 ? -5.510 11.113 22.915 1.00 56.53 179 ARG A N 1
ATOM 1410 C CA . ARG A 1 179 ? -5.845 12.106 23.953 1.00 56.53 179 ARG A CA 1
ATOM 1411 C C . ARG A 1 179 ? -7.200 11.838 24.607 1.00 56.53 179 ARG A C 1
ATOM 1413 O O . ARG A 1 179 ? -7.363 12.110 25.794 1.00 56.53 179 ARG A O 1
ATOM 1420 N N . SER A 1 180 ? -8.153 11.289 23.855 1.00 50.41 180 SER A N 1
ATOM 1421 C CA . SER A 1 180 ? -9.485 10.955 24.365 1.00 50.41 180 SER A CA 1
ATOM 1422 C C . SER A 1 180 ? -9.507 9.692 25.237 1.00 50.41 180 SER A C 1
ATOM 1424 O O . SER A 1 180 ? -10.394 9.569 26.079 1.00 50.41 180 SER A O 1
ATOM 1426 N N . GLU A 1 181 ? -8.544 8.770 25.101 1.00 51.62 181 GLU A N 1
ATOM 1427 C CA . GLU A 1 181 ? -8.442 7.583 25.974 1.00 51.62 181 GLU A CA 1
ATOM 1428 C C . GLU A 1 181 ? -8.086 7.941 27.433 1.00 51.62 181 GLU A C 1
ATOM 1430 O O . GLU A 1 181 ? -8.370 7.160 28.342 1.00 51.62 181 GLU A O 1
ATOM 1435 N N . GLY A 1 182 ? -7.571 9.154 27.682 1.00 43.94 182 GLY A N 1
ATOM 1436 C CA . GLY A 1 182 ? -7.402 9.728 29.023 1.00 43.94 182 GLY A CA 1
ATOM 1437 C C . GLY A 1 182 ? -8.708 10.163 29.710 1.00 43.94 182 GLY A C 1
ATOM 1438 O O . GLY A 1 182 ? -8.686 10.535 30.882 1.00 43.94 182 GLY A O 1
ATOM 1439 N N . HIS A 1 183 ? -9.850 10.124 29.015 1.00 39.97 183 HIS A N 1
ATOM 1440 C CA . HIS A 1 183 ? -11.185 10.446 29.538 1.00 39.97 183 HIS A CA 1
ATOM 1441 C C . HIS A 1 183 ? -12.137 9.259 29.333 1.00 39.97 183 HIS A C 1
ATOM 1443 O O . HIS A 1 183 ? -13.145 9.343 28.636 1.00 39.97 183 HIS A O 1
ATOM 1449 N N . ARG A 1 184 ? -11.806 8.105 29.926 1.00 45.41 184 ARG A N 1
ATOM 1450 C CA . ARG A 1 184 ? -12.696 6.934 29.945 1.00 45.41 184 ARG A CA 1
ATOM 1451 C C . ARG A 1 184 ? -13.871 7.157 30.901 1.00 45.41 184 ARG A C 1
ATOM 1453 O O . ARG A 1 184 ? -13.832 6.751 32.057 1.00 45.41 184 ARG A O 1
ATOM 1460 N N . GLY A 1 185 ? -14.930 7.758 30.374 1.00 43.19 185 GLY A N 1
ATOM 1461 C CA . GLY A 1 185 ? -16.292 7.661 30.884 1.00 43.19 185 GLY A CA 1
ATOM 1462 C C . GLY A 1 185 ? -17.225 7.316 29.722 1.00 43.19 185 GLY A C 1
ATOM 1463 O O . GLY A 1 185 ? -17.205 7.996 28.706 1.00 43.19 185 GLY A O 1
ATOM 1464 N N . GLU A 1 186 ? -18.000 6.241 29.874 1.00 45.06 186 GLU A N 1
ATOM 1465 C CA . GLU A 1 186 ? -19.206 5.920 29.086 1.00 45.06 186 GLU A CA 1
ATOM 1466 C C . GLU A 1 186 ? -19.029 5.440 27.627 1.00 45.06 186 GLU A C 1
ATOM 1468 O O . GLU A 1 186 ? -19.295 6.131 26.649 1.00 45.06 186 GLU A O 1
ATOM 1473 N N . SER A 1 187 ? -18.747 4.139 27.472 1.00 49.91 187 SER A N 1
ATOM 1474 C CA . SER A 1 187 ? -19.140 3.363 26.279 1.00 49.91 187 SER A CA 1
ATOM 1475 C C . SER A 1 187 ? -20.614 2.922 26.377 1.00 49.91 187 SER A C 1
ATOM 1477 O O . SER A 1 187 ? -20.928 1.737 26.250 1.00 49.91 187 SER A O 1
ATOM 1479 N N . GLN A 1 188 ? -21.534 3.843 26.659 1.00 52.75 188 GLN A N 1
ATOM 1480 C CA . GLN A 1 188 ? -22.964 3.533 26.687 1.00 52.75 188 GLN A CA 1
ATOM 1481 C C . GLN A 1 188 ? -23.572 3.855 25.316 1.00 52.75 188 GLN A C 1
ATOM 1483 O O . GLN A 1 188 ? -23.648 5.014 24.929 1.00 52.75 188 GLN A O 1
ATOM 1488 N N . GLY A 1 189 ? -23.970 2.830 24.551 1.00 61.28 189 GLY A N 1
ATOM 1489 C CA . GLY A 1 189 ? -24.856 3.025 23.391 1.00 61.28 189 GLY A CA 1
ATOM 1490 C C . GLY A 1 189 ? -24.565 2.214 22.126 1.00 61.28 189 GLY A C 1
ATOM 1491 O O . GLY A 1 189 ? -25.458 2.095 21.294 1.00 61.28 189 GLY A O 1
ATOM 1492 N N . ILE A 1 190 ? -23.379 1.612 21.953 1.00 67.56 190 ILE A N 1
ATOM 1493 C CA . ILE A 1 190 ? -23.101 0.828 20.733 1.00 67.56 190 ILE A CA 1
ATOM 1494 C C . ILE A 1 190 ? -23.644 -0.599 20.879 1.00 67.56 190 ILE A C 1
ATOM 1496 O O . ILE A 1 190 ? -23.211 -1.358 21.744 1.00 67.56 190 ILE A O 1
ATOM 1500 N N . SER A 1 191 ? -24.572 -0.981 19.996 1.00 76.38 191 SER A N 1
ATOM 1501 C CA . SER A 1 191 ? -25.107 -2.347 19.934 1.00 76.38 191 SER A CA 1
ATOM 1502 C C . SER A 1 191 ? -24.019 -3.375 19.602 1.00 76.38 191 SER A C 1
ATOM 1504 O O . SER A 1 191 ? -23.232 -3.187 18.671 1.00 76.38 191 SER A O 1
ATOM 1506 N N . ILE A 1 192 ? -24.045 -4.517 20.296 1.00 76.88 192 ILE A N 1
ATOM 1507 C CA . ILE A 1 192 ? -23.172 -5.677 20.043 1.00 76.88 192 ILE A CA 1
ATOM 1508 C C . ILE A 1 192 ? -23.244 -6.118 18.570 1.00 76.88 192 ILE A C 1
ATOM 1510 O O . ILE A 1 192 ? -22.221 -6.442 17.969 1.00 76.88 192 ILE A O 1
ATOM 1514 N N . SER A 1 193 ? -24.434 -6.066 17.962 1.00 80.38 193 SER A N 1
ATOM 1515 C CA . SER A 1 193 ? -24.633 -6.400 16.545 1.00 80.38 193 SER A CA 1
ATOM 1516 C C . SER A 1 193 ? -23.800 -5.500 15.624 1.00 80.38 193 SER A C 1
ATOM 1518 O O . SER A 1 193 ? -23.118 -5.982 14.721 1.00 80.38 193 SER A O 1
ATOM 1520 N N . MET A 1 194 ? -23.749 -4.195 15.913 1.00 77.75 194 MET A N 1
ATOM 1521 C CA . MET A 1 194 ? -22.945 -3.250 15.136 1.00 77.75 194 MET A CA 1
ATOM 1522 C C . MET A 1 194 ? -21.442 -3.517 15.290 1.00 77.75 194 MET A C 1
ATOM 1524 O O . MET A 1 194 ? -20.701 -3.397 14.315 1.00 77.75 194 MET A O 1
ATOM 1528 N N . CYS A 1 195 ? -20.988 -3.939 16.474 1.00 75.19 195 CYS A N 1
ATOM 1529 C CA . CYS A 1 195 ? -19.606 -4.375 16.676 1.00 75.19 195 CYS A CA 1
ATOM 1530 C C . CYS A 1 195 ? -19.262 -5.603 15.816 1.00 75.19 195 CYS A C 1
ATOM 1532 O O . CYS A 1 195 ? -18.218 -5.610 15.165 1.00 75.19 195 CYS A 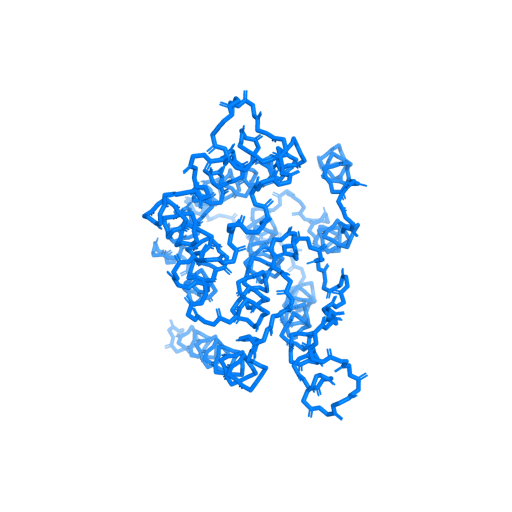O 1
ATOM 1534 N N . TYR A 1 196 ? -20.149 -6.601 15.738 1.00 80.06 196 TYR A N 1
ATOM 1535 C CA . TYR A 1 196 ? -19.947 -7.760 14.862 1.00 80.06 196 TYR A CA 1
ATOM 1536 C C . TYR A 1 196 ? -19.929 -7.378 13.381 1.00 80.06 196 TYR A C 1
ATOM 1538 O O . TYR A 1 196 ? -19.008 -7.777 12.673 1.00 80.06 196 TYR A O 1
ATOM 1546 N N . CYS A 1 197 ? -20.877 -6.558 12.914 1.00 83.06 197 CYS A N 1
ATOM 1547 C CA . CYS A 1 197 ? -20.897 -6.088 11.525 1.00 83.06 197 CYS A CA 1
ATOM 1548 C C . CYS A 1 197 ? -19.592 -5.379 11.142 1.00 83.06 197 CYS A C 1
ATOM 1550 O O . CYS A 1 197 ? -19.036 -5.633 10.076 1.00 83.06 197 CYS A O 1
ATOM 1552 N N . ARG A 1 198 ? -19.075 -4.529 12.034 1.00 81.00 198 ARG A N 1
ATOM 1553 C CA . ARG A 1 198 ? -17.804 -3.819 11.858 1.00 81.00 198 ARG A CA 1
ATOM 1554 C C . ARG A 1 198 ? -16.612 -4.769 11.709 1.00 81.00 198 ARG A C 1
ATOM 1556 O O . ARG A 1 198 ? -15.773 -4.560 10.837 1.00 81.00 198 ARG A O 1
ATOM 1563 N N . VAL A 1 199 ? -16.541 -5.811 12.538 1.00 78.25 199 VAL A N 1
ATOM 1564 C CA . VAL A 1 199 ? -15.475 -6.825 12.468 1.00 78.25 199 VAL A CA 1
ATOM 1565 C C . VAL A 1 199 ? -15.592 -7.664 11.197 1.00 78.25 199 VAL A C 1
ATOM 1567 O O . VAL A 1 199 ? -14.597 -7.863 10.507 1.00 78.25 199 VAL A O 1
ATOM 1570 N N . VAL A 1 200 ? -16.799 -8.122 10.854 1.00 84.12 200 VAL A N 1
ATOM 1571 C CA . VAL A 1 200 ? -17.039 -8.919 9.641 1.00 84.12 200 VAL A CA 1
ATOM 1572 C C . VAL A 1 200 ? -16.677 -8.123 8.391 1.00 84.12 200 VAL A C 1
ATOM 1574 O O . VAL A 1 200 ? -15.967 -8.643 7.536 1.00 84.12 200 VAL A O 1
ATOM 1577 N N . LEU A 1 201 ? -17.087 -6.852 8.306 1.00 84.25 201 LEU A N 1
ATOM 1578 C CA . LEU A 1 201 ? -16.718 -5.984 7.189 1.00 84.25 201 LEU A CA 1
ATOM 1579 C C . LEU A 1 201 ? -15.194 -5.857 7.067 1.00 84.25 201 LEU A C 1
ATOM 1581 O O . LEU A 1 201 ? -14.654 -6.043 5.981 1.00 84.25 201 LEU A O 1
ATOM 1585 N N . ALA A 1 202 ? -14.498 -5.586 8.175 1.00 79.12 202 ALA A N 1
ATOM 1586 C CA . ALA A 1 202 ? -13.042 -5.476 8.184 1.00 79.12 202 ALA A CA 1
ATOM 1587 C C . ALA A 1 202 ? -12.358 -6.757 7.673 1.00 79.12 202 ALA A C 1
ATOM 1589 O O . ALA A 1 202 ? -11.459 -6.683 6.838 1.00 79.12 202 ALA A O 1
ATOM 1590 N N . MET A 1 203 ? -12.822 -7.928 8.122 1.00 81.44 203 MET A N 1
ATOM 1591 C CA . MET A 1 203 ? -12.298 -9.228 7.689 1.00 81.44 203 MET A CA 1
ATOM 1592 C C . MET A 1 203 ? -12.545 -9.486 6.201 1.00 81.44 203 MET A C 1
ATOM 1594 O O . MET A 1 203 ? -11.623 -9.881 5.494 1.00 81.44 203 MET A O 1
ATOM 1598 N N . VAL A 1 204 ? -13.763 -9.232 5.712 1.00 85.38 204 VAL A N 1
ATOM 1599 C CA . VAL A 1 204 ? -14.116 -9.426 4.296 1.00 85.38 204 VAL A CA 1
ATOM 1600 C C . VAL A 1 204 ? -13.263 -8.539 3.397 1.00 85.38 204 VAL A C 1
ATOM 1602 O O . VAL A 1 204 ? -12.741 -9.017 2.393 1.00 85.38 204 VAL A O 1
ATOM 1605 N N . LEU A 1 205 ? -13.081 -7.267 3.761 1.00 82.25 205 LEU A N 1
ATOM 1606 C CA . LEU A 1 205 ? -12.248 -6.352 2.983 1.00 82.25 205 LEU A CA 1
ATOM 1607 C C . LEU A 1 205 ? -10.786 -6.774 2.996 1.00 82.25 205 LEU A C 1
ATOM 1609 O O . LEU A 1 205 ? -10.167 -6.848 1.938 1.00 82.25 205 LEU A O 1
ATOM 1613 N N . PHE A 1 206 ? -10.250 -7.098 4.173 1.00 81.06 206 PHE A N 1
ATOM 1614 C CA . PHE A 1 206 ? -8.876 -7.563 4.304 1.00 81.06 206 PHE A CA 1
ATOM 1615 C C . PHE A 1 206 ? -8.623 -8.827 3.469 1.00 81.06 206 PHE A C 1
ATOM 1617 O O . PHE A 1 206 ? -7.690 -8.849 2.675 1.00 81.06 206 PHE A O 1
ATOM 1624 N N . SER A 1 207 ? -9.471 -9.853 3.570 1.00 84.81 207 SER A N 1
ATOM 1625 C CA . SER A 1 207 ? -9.336 -11.069 2.756 1.00 84.81 207 SER A CA 1
ATOM 1626 C C . SER A 1 207 ? -9.555 -10.806 1.263 1.00 84.81 207 SER A C 1
ATOM 1628 O O . SER A 1 207 ? -8.871 -11.405 0.437 1.00 84.81 207 SER A O 1
ATOM 1630 N N . GLY A 1 208 ? -10.458 -9.887 0.907 1.00 83.75 208 GLY A N 1
ATOM 1631 C CA . GLY A 1 208 ? -10.699 -9.477 -0.477 1.00 83.75 208 GLY A CA 1
ATOM 1632 C C . GLY A 1 208 ? -9.453 -8.898 -1.151 1.00 83.75 208 GLY A C 1
ATOM 1633 O O . GLY A 1 208 ? -9.184 -9.227 -2.304 1.00 83.75 208 GLY A O 1
ATOM 1634 N N . TRP A 1 209 ? -8.650 -8.116 -0.420 1.00 80.19 209 TRP A N 1
ATOM 1635 C CA . TRP A 1 209 ? -7.372 -7.592 -0.916 1.00 80.19 209 TRP A CA 1
ATOM 1636 C C . TRP A 1 209 ? -6.408 -8.696 -1.345 1.00 80.19 209 TRP A C 1
ATOM 1638 O O . TRP A 1 209 ? -5.888 -8.660 -2.458 1.00 80.19 209 TRP A O 1
ATOM 1648 N N . PHE A 1 210 ? -6.192 -9.691 -0.485 1.00 82.88 210 PHE A N 1
ATOM 1649 C CA . PHE A 1 210 ? -5.289 -10.800 -0.793 1.00 82.88 210 PHE A CA 1
ATOM 1650 C C . PHE A 1 210 ? -5.850 -11.711 -1.882 1.00 82.88 210 PHE A C 1
ATOM 1652 O O . PHE A 1 210 ? -5.102 -12.140 -2.753 1.00 82.88 210 PHE A O 1
ATOM 1659 N N . ALA A 1 211 ? -7.161 -11.963 -1.880 1.00 85.88 211 ALA A N 1
ATOM 1660 C CA . ALA A 1 211 ? -7.804 -12.783 -2.902 1.00 85.88 211 ALA A CA 1
ATOM 1661 C C . ALA A 1 211 ? -7.597 -12.214 -4.312 1.00 85.88 211 ALA A C 1
ATOM 1663 O O . ALA A 1 211 ? -7.350 -12.972 -5.244 1.00 85.88 211 ALA A O 1
ATOM 1664 N N . VAL A 1 212 ? -7.646 -10.887 -4.465 1.00 81.12 212 VAL A N 1
ATOM 1665 C CA . VAL A 1 212 ? -7.377 -10.214 -5.742 1.00 81.12 212 VAL A CA 1
ATOM 1666 C C . VAL A 1 212 ? -5.934 -10.411 -6.206 1.00 81.12 212 VAL A C 1
ATOM 1668 O O . VAL A 1 212 ? -5.704 -10.682 -7.384 1.00 81.12 212 VAL A O 1
ATOM 1671 N N . GLN A 1 213 ? -4.968 -10.281 -5.297 1.00 83.19 213 GLN A N 1
ATOM 1672 C CA . GLN A 1 213 ? -3.549 -10.435 -5.626 1.00 83.19 213 GLN A CA 1
ATOM 1673 C C . GLN A 1 213 ? -3.233 -11.886 -6.020 1.00 83.19 213 GLN A C 1
ATOM 1675 O O . GLN A 1 213 ? -2.738 -12.133 -7.119 1.00 83.19 213 GLN A O 1
ATOM 1680 N N . VAL A 1 214 ? -3.706 -12.845 -5.220 1.00 87.50 214 VAL A N 1
ATOM 1681 C CA . VAL A 1 214 ? -3.587 -14.282 -5.499 1.00 87.50 214 VAL A CA 1
ATOM 1682 C C . VAL A 1 214 ? -4.261 -14.650 -6.818 1.00 87.50 214 VAL A C 1
ATOM 1684 O O . VAL A 1 214 ? -3.703 -15.405 -7.611 1.00 87.50 214 VAL A O 1
ATOM 1687 N N . TRP A 1 215 ? -5.455 -14.113 -7.081 1.00 87.12 215 TRP A N 1
ATOM 1688 C CA . TRP A 1 215 ? -6.151 -14.323 -8.349 1.00 87.12 215 TRP A CA 1
ATOM 1689 C C . TRP A 1 215 ? -5.324 -13.823 -9.534 1.00 87.12 215 TRP A C 1
ATOM 1691 O O . TRP A 1 215 ? -5.256 -14.496 -10.562 1.00 87.12 215 TRP A O 1
ATOM 1701 N N . SER A 1 216 ? -4.659 -12.677 -9.375 1.00 84.44 216 SER A N 1
ATOM 1702 C CA . SER A 1 216 ? -3.764 -12.139 -10.392 1.00 84.44 216 SER A CA 1
ATOM 1703 C C . SER A 1 216 ? -2.595 -13.067 -10.690 1.00 84.44 216 SER A C 1
ATOM 1705 O O . SER A 1 216 ? -2.359 -13.399 -11.852 1.00 84.44 216 SER A O 1
ATOM 1707 N N . ASP A 1 217 ? -1.916 -13.569 -9.663 1.00 86.94 217 ASP A N 1
ATOM 1708 C CA . ASP A 1 217 ? -0.824 -14.519 -9.861 1.00 86.94 217 ASP A CA 1
ATOM 1709 C C . ASP A 1 217 ? -1.304 -15.832 -10.492 1.00 86.94 217 ASP A C 1
ATOM 1711 O O . ASP A 1 217 ? -0.702 -16.319 -11.451 1.00 86.94 217 ASP A O 1
ATOM 1715 N N . LEU A 1 218 ? -2.423 -16.389 -10.020 1.00 90.19 218 LEU A N 1
ATOM 1716 C CA . LEU A 1 218 ? -2.983 -17.628 -10.564 1.00 90.19 218 LEU A CA 1
ATOM 1717 C C . LEU A 1 218 ? -3.386 -17.488 -12.036 1.00 90.19 218 LEU A C 1
ATOM 1719 O O . LEU A 1 218 ? -3.137 -18.404 -12.822 1.00 90.19 218 LEU A O 1
ATOM 1723 N N . ALA A 1 219 ? -3.968 -16.359 -12.439 1.00 88.62 219 ALA A N 1
ATOM 1724 C CA . ALA A 1 219 ? -4.342 -16.115 -13.830 1.00 88.62 219 ALA A CA 1
ATOM 1725 C C . ALA A 1 219 ? -3.122 -16.116 -14.771 1.00 88.62 219 ALA A C 1
ATOM 1727 O O . ALA A 1 219 ? -3.178 -16.708 -15.851 1.00 88.62 219 ALA A O 1
ATOM 1728 N N . HIS A 1 220 ? -1.993 -15.540 -14.351 1.00 89.19 220 HIS A N 1
ATOM 1729 C CA . HIS A 1 220 ? -0.749 -15.597 -15.127 1.00 89.19 220 HIS A CA 1
ATOM 1730 C C . HIS A 1 220 ? -0.129 -17.000 -15.136 1.00 89.19 220 HIS A C 1
ATOM 1732 O O . HIS A 1 220 ? 0.320 -17.472 -16.182 1.00 89.19 220 HIS A O 1
ATOM 1738 N N . LEU A 1 221 ? -0.121 -17.691 -13.991 1.00 91.75 221 LEU A N 1
ATOM 1739 C CA . LEU A 1 221 ? 0.458 -19.034 -13.855 1.00 91.75 221 LEU A CA 1
ATOM 1740 C C . LEU A 1 221 ? -0.318 -20.105 -14.629 1.00 91.75 221 LEU A C 1
ATOM 1742 O O . LEU A 1 221 ? 0.277 -21.047 -15.145 1.00 91.75 221 LEU A O 1
ATOM 1746 N N . THR A 1 222 ? -1.637 -19.958 -14.732 1.00 93.56 222 THR A N 1
ATOM 1747 C CA . THR A 1 222 ? -2.507 -20.865 -15.499 1.00 93.56 222 THR A CA 1
ATOM 1748 C C . THR A 1 222 ? -2.534 -20.547 -16.995 1.00 93.56 222 THR A C 1
ATOM 1750 O O . THR A 1 222 ? -3.141 -21.287 -17.766 1.00 93.56 222 THR A O 1
ATOM 1753 N N . GLY A 1 223 ? -1.889 -19.455 -17.421 1.00 90.06 223 GLY A N 1
ATOM 1754 C CA . GLY A 1 223 ? -1.920 -18.980 -18.804 1.00 90.06 223 GLY A CA 1
ATOM 1755 C C . GLY A 1 223 ? -3.242 -18.323 -19.210 1.00 90.06 223 GLY A C 1
ATOM 1756 O O . GLY A 1 223 ? -3.408 -17.981 -20.378 1.00 90.06 223 GLY A O 1
ATOM 1757 N N . ALA A 1 224 ? -4.168 -18.109 -18.268 1.00 90.25 224 ALA A N 1
ATOM 1758 C CA . ALA A 1 224 ? -5.399 -17.358 -18.507 1.00 90.25 224 ALA A CA 1
ATOM 1759 C C . ALA A 1 224 ? -5.119 -15.879 -18.823 1.00 90.25 224 ALA A C 1
ATOM 1761 O O . ALA A 1 224 ? -5.937 -15.216 -19.458 1.00 90.25 224 ALA A O 1
ATOM 1762 N N . THR A 1 225 ? -3.968 -15.349 -18.396 1.00 86.94 225 THR A N 1
ATOM 1763 C CA . THR A 1 225 ? -3.503 -13.998 -18.733 1.00 86.94 225 THR A CA 1
ATOM 1764 C C . THR A 1 225 ? -2.059 -14.014 -19.250 1.00 86.94 225 THR A C 1
ATOM 1766 O O . THR A 1 225 ? -1.214 -14.698 -18.667 1.00 86.94 225 THR A O 1
ATOM 1769 N N . PRO A 1 226 ? -1.741 -13.285 -20.342 1.00 87.69 226 PRO A N 1
ATOM 1770 C CA . PRO A 1 226 ? -0.383 -13.222 -20.874 1.00 87.69 226 PRO A CA 1
ATOM 1771 C C . PRO A 1 226 ? 0.642 -12.693 -19.863 1.00 87.69 226 PRO A C 1
ATOM 1773 O O . PRO A 1 226 ? 0.401 -11.701 -19.181 1.00 87.69 226 PRO A O 1
ATOM 1776 N N . GLN A 1 227 ? 1.836 -13.291 -19.853 1.00 84.50 227 GLN A N 1
ATOM 1777 C CA . GLN A 1 227 ? 2.930 -12.975 -18.917 1.00 84.50 227 GLN A CA 1
ATOM 1778 C C . GLN A 1 227 ? 3.391 -11.507 -18.941 1.00 84.50 227 GLN A C 1
ATOM 1780 O O . GLN A 1 227 ? 3.880 -11.008 -17.934 1.00 84.50 227 GLN A O 1
ATOM 1785 N N . LEU A 1 228 ? 3.239 -10.817 -20.076 1.00 85.38 228 LEU A N 1
ATOM 1786 C CA . LEU A 1 228 ? 3.633 -9.414 -20.259 1.00 85.38 228 LEU A CA 1
ATOM 1787 C C . LEU A 1 228 ? 2.438 -8.446 -20.239 1.00 85.38 228 LEU A C 1
ATOM 1789 O O . LEU A 1 228 ? 2.512 -7.346 -20.787 1.00 85.38 228 LEU A O 1
ATOM 1793 N N . SER A 1 229 ? 1.320 -8.848 -19.636 1.00 82.44 229 SER A N 1
ATOM 1794 C CA . SER A 1 229 ? 0.116 -8.022 -19.526 1.00 82.44 229 SER A CA 1
ATOM 1795 C C . SER A 1 229 ? -0.253 -7.769 -18.069 1.00 82.44 229 SER A C 1
ATOM 1797 O O . SER A 1 229 ? 0.119 -8.532 -17.187 1.00 82.44 229 SER A O 1
ATOM 1799 N N . LYS A 1 230 ? -0.921 -6.645 -17.799 1.00 77.06 230 LYS A N 1
ATOM 1800 C CA . LYS A 1 230 ? -1.455 -6.372 -16.463 1.00 77.06 230 LYS A CA 1
ATOM 1801 C C . LYS A 1 230 ? -2.783 -7.094 -16.321 1.00 77.06 230 LYS A C 1
ATOM 1803 O O . LYS A 1 230 ? -3.649 -6.937 -17.178 1.00 77.06 230 LYS A O 1
ATOM 1808 N N . HIS A 1 231 ? -2.943 -7.815 -15.220 1.00 76.25 231 HIS A N 1
ATOM 1809 C CA . HIS A 1 231 ? -4.209 -8.452 -14.873 1.00 76.25 231 HIS A CA 1
ATOM 1810 C C . HIS A 1 231 ? -4.903 -7.797 -13.677 1.00 76.25 231 HIS A C 1
ATOM 1812 O O . HIS A 1 231 ? -6.119 -7.921 -13.556 1.00 76.25 231 HIS A O 1
ATOM 1818 N N . ASP A 1 232 ? -4.145 -7.131 -12.791 1.00 65.12 232 ASP A N 1
ATOM 1819 C CA . ASP A 1 232 ? -4.660 -6.631 -11.511 1.00 65.12 232 ASP A CA 1
ATOM 1820 C C . ASP A 1 232 ? -5.972 -5.851 -11.716 1.00 65.12 232 ASP A C 1
ATOM 1822 O O . ASP A 1 232 ? -5.970 -4.823 -12.403 1.00 65.12 232 ASP A O 1
ATOM 1826 N N . PRO A 1 233 ? -7.101 -6.328 -11.160 1.00 56.09 233 PRO A N 1
ATOM 1827 C CA . PRO A 1 233 ? -8.378 -5.663 -11.338 1.00 56.09 233 PRO A CA 1
ATOM 1828 C C . PRO A 1 233 ? -8.377 -4.314 -10.612 1.00 56.09 233 PRO A C 1
ATOM 1830 O O . PRO A 1 233 ? -7.693 -4.119 -9.609 1.00 56.09 233 PRO A O 1
ATOM 1833 N N . ALA A 1 234 ? -9.225 -3.390 -11.069 1.00 53.41 234 ALA A N 1
ATOM 1834 C CA . ALA A 1 234 ? -9.398 -2.052 -10.486 1.00 53.41 234 ALA A CA 1
ATOM 1835 C C . ALA A 1 234 ? -9.975 -2.044 -9.046 1.00 53.41 234 ALA A C 1
ATOM 1837 O O . ALA A 1 234 ? -10.320 -0.992 -8.503 1.00 53.41 234 ALA A O 1
ATOM 1838 N N . TRP A 1 235 ? -10.112 -3.213 -8.420 1.00 50.12 235 TRP A N 1
ATOM 1839 C CA . TRP A 1 235 ? -10.786 -3.425 -7.149 1.00 50.12 235 TRP A CA 1
ATOM 1840 C C . TRP A 1 235 ? -9.861 -4.168 -6.176 1.00 50.12 235 TRP A C 1
ATOM 1842 O O . TRP A 1 235 ? -9.239 -5.139 -6.597 1.00 50.12 235 TRP A O 1
ATOM 1852 N N . PRO A 1 236 ? -9.785 -3.781 -4.887 1.00 48.00 236 PRO A N 1
ATOM 1853 C CA . PRO A 1 236 ? -10.568 -2.729 -4.234 1.00 48.00 236 PRO A CA 1
ATOM 1854 C C . PRO A 1 236 ? -10.096 -1.285 -4.489 1.00 48.00 236 PRO A C 1
ATOM 1856 O O . PRO A 1 236 ? -10.906 -0.377 -4.378 1.00 48.00 236 PRO A O 1
ATOM 1859 N N . ILE A 1 237 ? -8.836 -1.015 -4.835 1.00 49.50 237 ILE A N 1
ATOM 1860 C CA . ILE A 1 237 ? -8.375 0.343 -5.203 1.00 49.50 237 ILE A CA 1
ATOM 1861 C C . ILE A 1 237 ? -7.203 0.163 -6.172 1.00 49.50 237 ILE A C 1
ATOM 1863 O O . ILE A 1 237 ? -6.103 -0.215 -5.769 1.00 49.50 237 ILE A O 1
ATOM 1867 N N . GLY A 1 238 ? -7.454 0.372 -7.462 1.00 49.38 238 GLY A N 1
ATOM 1868 C CA . GLY A 1 238 ? -6.440 0.293 -8.509 1.00 49.38 238 GLY A CA 1
ATOM 1869 C C . GLY A 1 238 ? -5.826 1.659 -8.773 1.00 49.38 238 GLY A C 1
ATOM 1870 O O . GLY A 1 238 ? -6.326 2.386 -9.617 1.00 49.38 238 GLY A O 1
ATOM 1871 N N . GLU A 1 239 ? -4.757 2.027 -8.067 1.00 47.56 239 GLU A N 1
ATOM 1872 C CA . GLU A 1 239 ? -4.058 3.291 -8.365 1.00 47.56 239 GLU A CA 1
ATOM 1873 C C . GLU A 1 239 ? -2.526 3.244 -8.237 1.00 47.56 239 GLU A C 1
ATOM 1875 O O . GLU A 1 239 ? -1.862 4.111 -8.798 1.00 47.56 239 GLU A O 1
ATOM 1880 N N . PHE A 1 240 ? -1.916 2.202 -7.653 1.00 47.47 240 PHE A N 1
ATOM 1881 C CA . PHE A 1 240 ? -0.444 2.057 -7.645 1.00 47.47 240 PHE A CA 1
ATOM 1882 C C . PHE A 1 240 ? 0.138 1.106 -8.697 1.00 47.47 240 PHE A C 1
ATOM 1884 O O . PHE A 1 240 ? 1.312 0.734 -8.631 1.00 47.47 240 PHE A O 1
ATOM 1891 N N . GLY A 1 241 ? -0.631 0.845 -9.758 1.00 49.19 241 GLY A N 1
ATOM 1892 C CA . GLY A 1 241 ? -0.099 0.364 -11.035 1.00 49.19 241 GLY A CA 1
ATOM 1893 C C . GLY A 1 241 ? 0.657 1.435 -11.838 1.00 49.19 241 GLY A C 1
ATOM 1894 O O . GLY A 1 241 ? 1.135 1.124 -12.928 1.00 49.19 241 GLY A O 1
ATOM 1895 N N . MET A 1 242 ? 0.759 2.679 -11.345 1.00 47.34 242 MET A N 1
ATOM 1896 C CA . MET A 1 242 ? 1.192 3.837 -12.145 1.00 47.34 242 MET A CA 1
ATOM 1897 C C . MET A 1 242 ? 2.617 3.781 -12.695 1.00 47.34 242 MET A C 1
ATOM 1899 O O . MET A 1 242 ? 2.919 4.556 -13.596 1.00 47.34 242 MET A O 1
ATOM 1903 N N . PHE A 1 243 ? 3.477 2.883 -12.214 1.00 55.53 243 PHE A N 1
ATOM 1904 C CA . PHE A 1 243 ? 4.883 2.913 -12.623 1.00 55.53 243 PHE A CA 1
ATOM 1905 C C . PHE A 1 243 ? 5.556 1.548 -12.715 1.00 55.53 243 PHE A C 1
ATOM 1907 O O . PHE A 1 243 ? 6.771 1.451 -12.671 1.00 55.53 243 PHE A O 1
ATOM 1914 N N . VAL A 1 244 ? 4.797 0.458 -12.757 1.00 67.19 244 VAL A N 1
ATOM 1915 C CA . VAL A 1 244 ? 5.412 -0.833 -13.049 1.00 67.19 244 VAL A CA 1
ATOM 1916 C C . VAL A 1 244 ? 4.583 -1.533 -14.095 1.00 67.19 244 VAL A C 1
ATOM 1918 O O . VAL A 1 244 ? 3.384 -1.755 -13.926 1.00 67.19 244 VAL A O 1
ATOM 1921 N N . TYR A 1 245 ? 5.244 -1.854 -15.196 1.00 74.31 245 TYR A N 1
ATOM 1922 C CA . TYR A 1 245 ? 4.726 -2.711 -16.241 1.00 74.31 245 TYR A CA 1
ATOM 1923 C C . TYR A 1 245 ? 5.301 -4.113 -16.062 1.00 74.31 245 TYR A C 1
ATOM 1925 O O . TYR A 1 245 ? 6.446 -4.236 -15.618 1.00 74.31 245 TYR A O 1
ATOM 1933 N N . PRO A 1 246 ? 4.531 -5.152 -16.421 1.00 81.50 246 PRO A N 1
ATOM 1934 C CA . PRO A 1 246 ? 5.076 -6.486 -16.586 1.00 81.50 246 PRO A CA 1
ATOM 1935 C C . PRO A 1 246 ? 6.335 -6.438 -17.455 1.00 81.50 246 PRO A C 1
ATOM 1937 O O . PRO A 1 246 ? 6.407 -5.698 -18.443 1.00 81.50 246 PRO A O 1
ATOM 1940 N N . SER A 1 247 ? 7.329 -7.219 -17.072 1.00 83.19 247 SER A N 1
ATOM 1941 C CA . SER A 1 247 ? 8.629 -7.293 -17.720 1.00 83.19 247 SER A CA 1
ATOM 1942 C C . SER A 1 247 ? 9.059 -8.750 -17.841 1.00 83.19 247 SER A C 1
ATOM 1944 O O . SER A 1 247 ? 8.466 -9.650 -17.254 1.00 83.19 247 SER A O 1
ATOM 1946 N N . GLU A 1 248 ? 10.138 -9.002 -18.573 1.00 84.88 248 GLU A N 1
ATOM 1947 C CA . GLU A 1 248 ? 10.724 -10.347 -18.655 1.00 84.88 248 GLU A CA 1
ATOM 1948 C C . GLU A 1 248 ? 11.204 -10.873 -17.292 1.00 84.88 248 GLU A C 1
ATOM 1950 O O . GLU A 1 248 ? 11.382 -12.073 -17.113 1.00 84.88 248 GLU A O 1
ATOM 1955 N N . THR A 1 249 ? 11.395 -9.980 -16.316 1.00 86.94 249 THR A N 1
ATOM 1956 C CA . THR A 1 249 ? 11.783 -10.325 -14.947 1.00 86.94 249 THR A CA 1
ATOM 1957 C C . THR A 1 249 ? 10.591 -10.474 -14.001 1.00 86.94 249 THR A C 1
ATOM 1959 O O . THR A 1 249 ? 10.808 -10.661 -12.800 1.00 86.94 249 THR A O 1
ATOM 1962 N N . SER A 1 250 ? 9.349 -10.393 -14.499 1.00 88.31 250 SER A N 1
ATOM 1963 C CA . SER A 1 250 ? 8.156 -10.643 -13.689 1.00 88.31 250 SER A CA 1
ATOM 1964 C C . SER A 1 250 ? 8.187 -12.044 -13.070 1.00 88.31 250 SER A C 1
ATOM 1966 O O . SER A 1 250 ? 8.591 -13.012 -13.714 1.00 88.31 250 SER A O 1
ATOM 1968 N N . ASN A 1 251 ? 7.769 -12.169 -11.806 1.00 90.31 251 ASN A N 1
ATOM 1969 C CA . ASN A 1 251 ? 7.823 -13.444 -11.085 1.00 90.31 251 ASN A CA 1
ATOM 1970 C C . ASN A 1 251 ? 6.563 -13.700 -10.246 1.00 90.31 251 ASN A C 1
ATOM 1972 O O . ASN A 1 251 ? 6.504 -13.386 -9.055 1.00 90.31 251 ASN A O 1
ATOM 1976 N N . TYR A 1 252 ? 5.579 -14.327 -10.888 1.00 89.50 252 TYR A N 1
ATOM 1977 C CA . TYR A 1 252 ? 4.274 -14.656 -10.310 1.00 89.50 252 TYR A CA 1
ATOM 1978 C C . TYR A 1 252 ? 4.336 -15.784 -9.266 1.00 89.50 252 TYR A C 1
ATOM 1980 O O . TYR A 1 252 ? 3.582 -15.773 -8.300 1.00 89.50 252 TYR A O 1
ATOM 1988 N N . VAL A 1 253 ? 5.270 -16.738 -9.397 1.00 92.31 253 VAL A N 1
ATOM 1989 C CA . VAL A 1 253 ? 5.447 -17.822 -8.405 1.00 92.31 253 VAL A CA 1
ATOM 1990 C C . VAL A 1 253 ? 5.944 -17.259 -7.076 1.00 92.31 253 VAL A C 1
ATOM 1992 O O . VAL A 1 253 ? 5.431 -17.601 -6.007 1.00 92.31 253 VAL A O 1
ATOM 1995 N N . LEU A 1 254 ? 6.957 -16.394 -7.138 1.00 90.44 254 LEU A N 1
ATOM 1996 C CA . LEU A 1 254 ? 7.538 -15.782 -5.951 1.00 90.44 254 LEU A CA 1
ATOM 1997 C C . LEU A 1 254 ? 6.577 -14.764 -5.326 1.00 90.44 254 LEU A C 1
ATOM 1999 O O . LEU A 1 254 ? 6.495 -14.713 -4.100 1.00 90.44 254 LEU A O 1
ATOM 2003 N N . SER A 1 255 ? 5.826 -14.013 -6.144 1.00 89.75 255 SER A N 1
ATOM 2004 C CA . SER A 1 255 ? 4.752 -13.133 -5.660 1.00 89.75 255 SER A CA 1
ATOM 2005 C C . SER A 1 255 ? 3.696 -13.926 -4.892 1.00 89.75 255 SER A C 1
ATOM 2007 O O . SER A 1 255 ? 3.509 -13.680 -3.702 1.00 89.75 255 SER A O 1
ATOM 2009 N N . LEU A 1 256 ? 3.134 -14.976 -5.502 1.00 90.88 256 LEU A N 1
ATOM 2010 C CA . LEU A 1 256 ? 2.117 -15.824 -4.880 1.00 90.88 256 LEU A CA 1
ATOM 2011 C C . LEU A 1 256 ? 2.601 -16.442 -3.562 1.00 90.88 256 LEU A C 1
ATOM 2013 O O . LEU A 1 256 ? 1.871 -16.486 -2.568 1.00 90.88 256 LEU A O 1
ATOM 2017 N N . SER A 1 257 ? 3.850 -16.915 -3.546 1.00 93.38 257 SER A N 1
ATOM 2018 C CA . SER A 1 257 ? 4.467 -17.495 -2.350 1.00 93.38 257 SER A CA 1
ATOM 2019 C C . SER A 1 257 ? 4.568 -16.462 -1.227 1.00 93.38 257 SER A C 1
ATOM 2021 O O . SER A 1 257 ? 4.193 -16.742 -0.089 1.00 93.38 257 SER A O 1
ATOM 2023 N N . LEU A 1 258 ? 5.037 -15.254 -1.544 1.00 91.62 258 LEU A N 1
ATOM 2024 C CA . LEU A 1 258 ? 5.168 -14.167 -0.581 1.00 91.62 258 LEU A CA 1
ATOM 2025 C C . LEU A 1 258 ? 3.801 -13.693 -0.070 1.00 91.62 258 LEU A C 1
ATOM 2027 O O . LEU A 1 258 ? 3.637 -13.514 1.133 1.00 91.62 258 LEU A O 1
ATOM 2031 N N . GLU A 1 259 ? 2.821 -13.515 -0.950 1.00 90.56 259 GLU A N 1
ATOM 2032 C CA . GLU A 1 259 ? 1.458 -13.111 -0.589 1.00 90.56 259 GLU A CA 1
ATOM 2033 C C . GLU A 1 259 ? 0.806 -14.115 0.353 1.00 90.56 259 GLU A C 1
ATOM 2035 O O . GLU A 1 259 ? 0.239 -13.730 1.376 1.00 90.56 259 GLU A O 1
ATOM 2040 N N . THR A 1 260 ? 0.957 -15.407 0.053 1.00 91.12 260 THR A N 1
ATOM 2041 C CA . THR A 1 260 ? 0.451 -16.493 0.898 1.00 91.12 260 THR A CA 1
ATOM 2042 C C . THR A 1 260 ? 1.127 -16.480 2.270 1.00 91.12 260 THR A C 1
ATOM 2044 O O . THR A 1 260 ? 0.447 -16.580 3.293 1.00 91.12 260 THR A O 1
ATOM 2047 N N . LEU A 1 261 ? 2.454 -16.306 2.314 1.00 93.12 261 LEU A N 1
ATOM 2048 C CA . LEU A 1 261 ? 3.212 -16.212 3.564 1.00 93.12 261 LEU A CA 1
ATOM 2049 C C . LEU A 1 261 ? 2.800 -14.994 4.397 1.00 93.12 261 LEU A C 1
ATOM 2051 O O . LEU A 1 261 ? 2.613 -15.117 5.606 1.00 93.12 261 LEU A O 1
ATOM 2055 N N . VAL A 1 262 ? 2.633 -13.832 3.763 1.00 92.19 262 VAL A N 1
ATOM 2056 C CA . VAL A 1 262 ? 2.207 -12.599 4.433 1.00 92.19 262 VAL A CA 1
ATOM 2057 C C . VAL A 1 262 ? 0.786 -12.739 4.967 1.00 92.19 262 VAL A C 1
ATOM 2059 O O . VAL A 1 262 ? 0.552 -12.435 6.136 1.00 92.19 262 VAL A O 1
ATOM 2062 N N . TYR A 1 263 ? -0.152 -13.241 4.160 1.00 90.88 263 TYR A N 1
ATOM 2063 C CA . TYR A 1 263 ? -1.530 -13.462 4.593 1.00 90.88 263 TYR A CA 1
ATOM 2064 C C . TYR A 1 263 ? -1.588 -14.414 5.788 1.00 90.88 263 TYR A C 1
ATOM 2066 O O . TYR A 1 263 ? -2.158 -14.078 6.827 1.00 90.88 263 TYR A O 1
ATOM 2074 N N . PHE A 1 264 ? -0.931 -15.573 5.681 1.00 91.50 264 PHE A N 1
ATOM 2075 C CA . PHE A 1 264 ? -0.899 -16.560 6.754 1.00 91.50 264 PHE A CA 1
ATOM 2076 C C . PHE A 1 264 ? -0.227 -16.007 8.016 1.00 91.50 264 PHE A C 1
ATOM 2078 O O . PHE A 1 264 ? -0.774 -16.137 9.110 1.00 91.50 264 PHE A O 1
ATOM 2085 N N . GLY A 1 265 ? 0.915 -15.330 7.874 1.00 91.81 265 GLY A N 1
ATOM 2086 C CA . GLY A 1 265 ? 1.627 -14.702 8.985 1.00 91.81 265 GLY A CA 1
ATOM 2087 C C . GLY A 1 265 ? 0.778 -13.658 9.713 1.00 91.81 265 GLY A C 1
ATOM 2088 O O . GLY A 1 265 ? 0.720 -13.658 10.945 1.00 91.81 265 GLY A O 1
ATOM 2089 N N . LEU A 1 266 ? 0.050 -12.818 8.971 1.00 89.56 266 LEU A N 1
ATOM 2090 C CA . LEU A 1 266 ? -0.879 -11.847 9.549 1.00 89.56 266 LEU A CA 1
ATOM 2091 C C . LEU A 1 266 ? -2.058 -12.542 10.243 1.00 89.56 266 LEU A C 1
ATOM 2093 O O . LEU A 1 266 ? -2.377 -12.183 11.375 1.00 89.56 266 LEU A O 1
ATOM 2097 N N . CYS A 1 267 ? -2.666 -13.567 9.639 1.00 87.81 267 CYS A N 1
ATOM 2098 C CA . CYS A 1 267 ? -3.739 -14.343 10.269 1.00 87.81 267 CYS A CA 1
ATOM 2099 C C . CYS A 1 267 ? -3.290 -15.010 11.578 1.00 87.81 267 CYS A C 1
ATOM 2101 O O . CYS A 1 267 ? -4.018 -14.956 12.573 1.00 87.81 267 CYS A O 1
ATOM 2103 N N . VAL A 1 268 ? -2.089 -15.599 11.607 1.00 88.94 268 VAL A N 1
ATOM 2104 C CA . VAL A 1 268 ? -1.505 -16.195 12.817 1.00 88.94 268 VAL A CA 1
ATOM 2105 C C . VAL A 1 268 ? -1.274 -15.126 13.881 1.00 88.94 268 VAL A C 1
ATOM 2107 O O . VAL A 1 268 ? -1.738 -15.302 15.007 1.00 88.94 268 VAL A O 1
ATOM 2110 N N . LYS A 1 269 ? -0.651 -13.991 13.533 1.00 87.06 269 LYS A N 1
ATOM 2111 C CA . LYS A 1 269 ? -0.431 -12.881 14.476 1.00 87.06 269 LYS A CA 1
ATOM 2112 C C . LYS A 1 269 ? -1.748 -12.363 15.051 1.00 87.06 269 LYS A C 1
ATOM 2114 O O . LYS A 1 269 ? -1.872 -12.237 16.263 1.00 87.06 269 LYS A O 1
ATOM 2119 N N . LYS A 1 270 ? -2.765 -12.124 14.216 1.00 83.25 270 LYS A N 1
ATOM 2120 C CA . LYS A 1 270 ? -4.080 -11.658 14.694 1.00 83.25 270 LYS A CA 1
ATOM 2121 C C . LYS A 1 270 ? -4.785 -12.688 15.562 1.00 83.25 270 LYS A C 1
ATOM 2123 O O . LYS A 1 270 ? -5.421 -12.318 16.545 1.00 83.25 270 LYS A O 1
ATOM 2128 N N . SER A 1 271 ? -4.635 -13.971 15.248 1.00 81.69 271 SER A N 1
ATOM 2129 C CA . SER A 1 271 ? -5.141 -15.038 16.109 1.00 81.69 271 SER A CA 1
ATOM 2130 C C . SER A 1 271 ? -4.443 -15.002 17.472 1.00 81.69 271 SER A C 1
ATOM 2132 O O . SER A 1 271 ? -5.119 -14.977 18.494 1.00 81.69 271 SER A O 1
ATOM 2134 N N . GLN A 1 272 ? -3.114 -14.900 17.515 1.00 83.62 272 GLN A N 1
ATOM 2135 C CA . GLN A 1 272 ? -2.355 -14.785 18.768 1.00 83.62 272 GLN A CA 1
ATOM 2136 C C . GLN A 1 272 ? -2.746 -13.553 19.593 1.00 83.62 272 GLN A C 1
ATOM 2138 O O . GLN A 1 272 ? -2.882 -13.663 20.813 1.00 83.62 272 GLN A O 1
ATOM 2143 N N . ASP A 1 273 ? -2.991 -12.414 18.942 1.00 78.50 273 ASP A N 1
ATOM 2144 C CA . ASP A 1 273 ? -3.428 -11.177 19.600 1.00 78.50 273 ASP A CA 1
ATOM 2145 C C . ASP A 1 273 ? -4.788 -11.369 20.288 1.00 78.50 273 ASP A C 1
ATOM 2147 O O . ASP A 1 273 ? -4.967 -10.993 21.447 1.00 78.50 273 ASP A O 1
ATOM 2151 N N . ILE A 1 274 ? -5.733 -12.031 19.610 1.00 75.81 274 ILE A N 1
ATOM 2152 C CA . ILE A 1 274 ? -7.055 -12.351 20.168 1.00 75.81 274 ILE A CA 1
ATOM 2153 C C . ILE A 1 274 ? -6.938 -13.308 21.359 1.00 75.81 274 ILE A C 1
ATOM 2155 O O . ILE A 1 274 ? -7.634 -13.135 22.360 1.00 75.81 274 ILE A O 1
ATOM 2159 N N . TRP A 1 275 ? -6.086 -14.329 21.261 1.00 74.75 275 TRP A N 1
ATOM 2160 C CA . TRP A 1 275 ? -5.900 -15.304 22.337 1.00 74.75 275 TRP A CA 1
ATOM 2161 C C . TRP A 1 275 ? -5.244 -14.673 23.567 1.00 74.75 275 TRP A C 1
ATOM 2163 O O . TRP A 1 275 ? -5.743 -14.852 24.675 1.00 74.75 275 TRP A O 1
ATOM 2173 N N . SER A 1 276 ? -4.203 -13.865 23.364 1.00 73.62 276 SER A N 1
ATOM 2174 C CA . SER A 1 276 ? -3.511 -13.138 24.437 1.00 73.62 276 SER A CA 1
ATOM 2175 C C . SER A 1 276 ? -4.445 -12.168 25.165 1.00 73.62 276 SER A C 1
ATOM 2177 O O . SER A 1 276 ? -4.411 -12.066 26.390 1.00 73.62 276 SER A O 1
ATOM 2179 N N . ALA A 1 277 ? -5.334 -11.497 24.424 1.00 66.94 277 ALA A N 1
ATOM 2180 C CA . ALA A 1 277 ? -6.341 -10.610 25.000 1.00 66.94 277 ALA A CA 1
ATOM 2181 C C . ALA A 1 277 ? -7.391 -11.354 25.845 1.00 66.94 277 ALA A C 1
ATOM 2183 O O . ALA A 1 277 ? -7.915 -10.783 26.797 1.00 66.94 277 ALA A O 1
ATOM 2184 N N . LYS A 1 278 ? -7.695 -12.622 25.526 1.00 60.03 278 LYS A N 1
ATOM 2185 C CA . LYS A 1 278 ? -8.618 -13.458 26.313 1.00 60.03 278 LYS A CA 1
ATOM 2186 C C . LYS A 1 278 ? -7.983 -14.027 27.580 1.00 60.03 278 LYS A C 1
ATOM 2188 O O . LYS A 1 278 ? -8.699 -14.217 28.551 1.00 60.03 278 LYS A O 1
ATOM 2193 N N . SER A 1 279 ? -6.680 -14.313 27.571 1.00 59.69 279 SER A N 1
ATOM 2194 C CA . SER A 1 279 ? -5.954 -14.856 28.732 1.00 59.69 279 SER A CA 1
ATOM 2195 C C . SER A 1 279 ? -5.540 -13.804 29.767 1.00 59.69 279 SER A C 1
ATOM 2197 O O . SER A 1 279 ? -5.061 -14.165 30.835 1.00 59.69 279 SER A O 1
ATOM 2199 N N . GLY A 1 280 ? -5.655 -12.514 29.432 1.00 49.56 280 GLY A N 1
ATOM 2200 C CA . GLY A 1 280 ? -5.394 -11.388 30.338 1.00 49.56 280 GLY A CA 1
ATOM 2201 C C . GLY A 1 280 ? -6.629 -10.881 31.096 1.00 49.56 280 GLY A C 1
ATOM 2202 O O . GLY A 1 280 ? -6.550 -9.815 31.706 1.00 49.56 280 GLY A O 1
ATOM 2203 N N . ILE A 1 281 ? -7.750 -11.605 31.011 1.00 43.88 281 ILE A N 1
ATOM 2204 C CA . ILE A 1 281 ? -8.972 -11.442 31.818 1.00 43.88 281 ILE A CA 1
ATOM 2205 C C . ILE A 1 281 ? -9.006 -12.596 32.818 1.00 43.88 281 ILE A C 1
ATOM 2207 O O . ILE A 1 281 ? -9.329 -12.332 33.996 1.00 43.88 281 ILE A O 1
#

Secondary structure (DSSP, 8-state):
-HHHHHHHHHHTSSSS-SHHHHHHHHHHHTTGGGTT-HHHHHHHHHHIIIIIIHHHHHHHHHHHHHHH-HHHHHHTHHHHHHHTTS--SSTTHHHHHHH-HHHHHHHHHHHHIIIIIHHHHHHHHTTSTT-HHHHHHHHHHHHHHHHHHHHHHHHT-GGGGGTHHHHHHHHHHHHHHHHHHTS-----S--HHHHHHHHHHHHHHHHHHHHHHHHHHHHHHTTSS-TTS----STTT--TTTT----TT--HHHHHHHHHHHHHHHHHHHHHHHHHHHHT-

Sequence (281 aa):
MYFYFGSLGVMFAPTESVCSSYFFVMGAVLVVPHADSAHAQAWLWKYLVLCILAPYYLAGGFGKLRYAGWMSALTGTWIQRDLLGFPSLFPGFNAWVARTPFMTFLFSFGCMLVEFVGPLLVLAVAGEPCSKLAFWSVTAWSCLVLCFLLGAWLFLSPNFIRQVPLTIMILYGLWVSERSEGHRGESQGISISMCYCRVVLAMVLFSGWFAVQVWSDLAHLTGATPQLSKHDPAWPIGEFGMFVYPSETSNYVLSLSLETLVYFGLCVKKSQDIWSAKSGI